Protein AF-A0A1E3NJ43-F1 (afdb_monomer)

Sequence (249 aa):
MMHATLTLDRLVLWCWVLLQASCTAAAAVFELDLDISIADKSNKNHNHYKDLMHDPSRTYVTVYAVEPAAGSAAAGPADATLAYLSTVHADDEGVFHLSLPQGAGDRPADVFQLNFQSLDVFFAVSSQFRVHVAQSAATVQQHLPGLHPSLQSSLPSVLVDDATHAAVLDGALFRISLNHYLQQDAAGLAATVVRSIPFMSTILASRWMTIAFVSVIIVALLPAVLTRLDPDFADRLVEAQQEANQAQH

Solvent-accessible surface area (backbone atoms only — not comparable to full-atom values): 14251 Å² total; per-residue (Å²): 141,85,82,84,80,79,52,68,68,58,55,52,50,51,50,50,51,51,50,48,51,55,60,68,61,53,62,71,68,43,69,45,66,38,38,39,35,60,32,45,85,89,45,94,54,62,51,58,59,43,64,61,49,70,52,30,88,50,29,34,35,41,36,23,42,53,39,64,38,90,93,38,100,75,58,59,82,87,59,49,45,76,44,84,74,51,76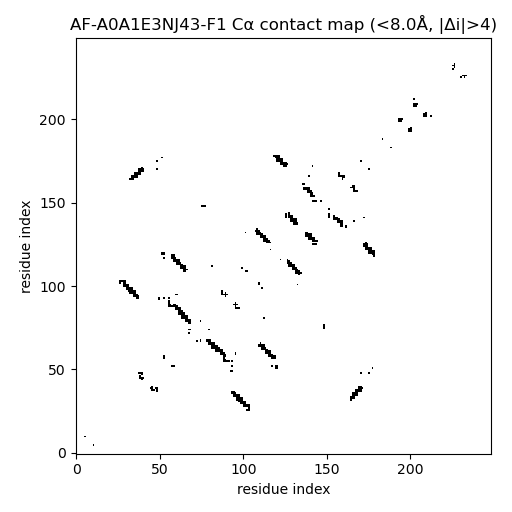,37,47,33,40,100,85,45,38,32,74,41,80,43,81,38,78,68,70,95,69,86,47,60,35,32,38,40,38,56,46,44,76,50,39,41,56,73,71,35,43,34,32,32,37,42,38,44,104,86,49,42,33,44,27,51,38,61,89,91,57,56,68,86,55,47,78,73,41,66,67,42,69,38,38,84,89,74,34,34,34,78,43,51,40,76,63,23,48,71,40,75,50,67,90,72,73,59,54,74,67,53,49,50,53,49,56,45,55,70,36,80,74,45,49,62,34,72,72,34,76,68,45,39,52,52,52,53,50,50,51,51,61,67,44,44,62,67,51,43,42,71,77,35,71,64,50,60,60,53,52,52,50,52,50,50,52,57,58,58,73,74,110

pLDDT: mean 70.63, std 15.27, range [36.38, 93.44]

Structure (mmCIF, N/CA/C/O backbone):
data_AF-A0A1E3NJ43-F1
#
_entry.id   AF-A0A1E3NJ43-F1
#
loop_
_atom_site.group_PDB
_atom_site.id
_atom_site.type_symbol
_atom_site.label_atom_id
_atom_site.label_alt_id
_atom_site.label_comp_id
_atom_site.label_asym_id
_atom_site.label_entity_id
_atom_site.label_seq_id
_atom_site.pdbx_PDB_ins_code
_atom_site.Cartn_x
_atom_site.Cartn_y
_atom_site.Cartn_z
_atom_site.occupancy
_atom_site.B_iso_or_equiv
_atom_site.auth_seq_id
_atom_site.auth_comp_id
_atom_site.auth_asym_id
_atom_site.auth_atom_id
_atom_site.pdbx_PDB_model_num
ATOM 1 N N . MET A 1 1 ? 18.770 0.514 -73.403 1.00 39.16 1 MET A N 1
ATOM 2 C CA . MET A 1 1 ? 18.921 1.644 -72.462 1.00 39.16 1 MET A CA 1
ATOM 3 C C . MET A 1 1 ? 17.527 2.098 -72.049 1.00 39.16 1 MET A C 1
ATOM 5 O O . MET A 1 1 ? 16.891 2.821 -72.797 1.00 39.16 1 MET A O 1
ATOM 9 N N . MET A 1 2 ? 17.005 1.589 -70.931 1.00 36.38 2 MET A N 1
ATOM 10 C CA . MET A 1 2 ? 15.721 2.021 -70.365 1.00 36.38 2 MET A CA 1
ATOM 11 C C . MET A 1 2 ? 16.024 2.940 -69.183 1.00 36.38 2 MET A C 1
ATOM 13 O O . MET A 1 2 ? 16.566 2.490 -68.176 1.00 36.38 2 MET A O 1
ATOM 17 N N . HIS A 1 3 ? 15.739 4.233 -69.333 1.00 44.41 3 HIS A N 1
ATOM 18 C CA . HIS A 1 3 ? 15.842 5.201 -68.247 1.00 44.41 3 HIS A CA 1
ATOM 19 C C . HIS A 1 3 ? 14.597 5.117 -67.367 1.00 44.41 3 HIS A C 1
ATOM 21 O O . HIS A 1 3 ? 13.481 5.361 -67.818 1.00 44.41 3 HIS A O 1
ATOM 27 N N . ALA A 1 4 ? 14.809 4.766 -66.101 1.00 48.53 4 ALA A N 1
ATOM 28 C CA . ALA A 1 4 ? 13.802 4.837 -65.059 1.00 48.53 4 ALA A CA 1
ATOM 29 C C . ALA A 1 4 ? 13.598 6.306 -64.656 1.00 48.53 4 ALA A C 1
ATOM 31 O O . ALA A 1 4 ? 14.365 6.864 -63.876 1.00 48.53 4 ALA A O 1
ATOM 32 N N . THR A 1 5 ? 12.562 6.943 -65.194 1.00 52.50 5 THR A N 1
ATOM 33 C CA . THR A 1 5 ? 12.045 8.218 -64.686 1.00 52.50 5 THR A CA 1
ATOM 34 C C . THR A 1 5 ? 11.236 7.948 -63.420 1.00 52.50 5 THR A C 1
ATOM 36 O O . THR A 1 5 ? 10.026 7.724 -63.468 1.00 52.50 5 THR A O 1
ATOM 39 N N . LEU A 1 6 ? 11.921 7.917 -62.276 1.00 50.72 6 LEU A N 1
ATOM 40 C CA . LEU A 1 6 ? 11.291 8.002 -60.960 1.00 50.72 6 LEU A CA 1
ATOM 41 C C . LEU A 1 6 ? 10.742 9.424 -60.804 1.00 50.72 6 LEU A C 1
ATOM 43 O O . LEU A 1 6 ? 11.492 10.380 -60.627 1.00 50.72 6 LEU A O 1
ATOM 47 N N . THR A 1 7 ? 9.429 9.571 -60.962 1.00 63.34 7 THR A N 1
ATOM 48 C CA . THR A 1 7 ? 8.739 10.853 -60.823 1.00 63.34 7 THR A CA 1
ATOM 49 C C . THR A 1 7 ? 8.759 11.297 -59.362 1.00 63.34 7 THR A C 1
ATOM 51 O O . THR A 1 7 ? 8.565 10.487 -58.454 1.00 63.34 7 THR A O 1
ATOM 54 N N . LEU A 1 8 ? 8.996 12.592 -59.141 1.00 61.22 8 LEU A N 1
ATOM 55 C CA . LEU A 1 8 ? 9.094 13.224 -57.821 1.00 61.22 8 LEU A CA 1
ATOM 56 C C . LEU A 1 8 ? 7.902 12.864 -56.907 1.00 61.22 8 LEU A C 1
ATOM 58 O O . LEU A 1 8 ? 8.087 12.631 -55.716 1.00 61.22 8 LEU A O 1
ATOM 62 N N . ASP A 1 9 ? 6.710 12.698 -57.489 1.00 61.12 9 ASP A N 1
ATOM 63 C CA . ASP A 1 9 ? 5.486 12.278 -56.792 1.00 61.12 9 ASP A CA 1
ATOM 64 C C . ASP A 1 9 ? 5.606 10.922 -56.095 1.00 61.12 9 ASP A C 1
ATOM 66 O O . ASP A 1 9 ? 5.092 10.742 -54.993 1.00 61.12 9 ASP A O 1
ATOM 70 N N . ARG A 1 10 ? 6.317 9.955 -56.692 1.00 61.25 10 ARG A N 1
ATOM 71 C CA . ARG A 1 10 ? 6.540 8.660 -56.039 1.00 61.25 10 ARG A CA 1
ATOM 72 C C . ARG A 1 10 ? 7.469 8.809 -54.844 1.00 61.25 10 ARG A C 1
ATOM 74 O O . ARG A 1 10 ? 7.249 8.156 -53.836 1.00 61.25 10 ARG A O 1
ATOM 81 N N . LEU A 1 11 ? 8.462 9.685 -54.918 1.00 65.25 11 LEU A N 1
ATOM 82 C CA . LEU A 1 11 ? 9.405 9.895 -53.821 1.00 65.25 11 LEU A CA 1
ATOM 83 C C . LEU A 1 11 ? 8.723 10.576 -52.623 1.00 65.25 11 LEU A C 1
ATOM 85 O O . LEU A 1 11 ? 8.933 10.165 -51.487 1.00 65.25 11 LEU A O 1
ATOM 89 N N . VAL A 1 12 ? 7.818 11.526 -52.882 1.00 70.06 12 VAL A N 1
ATOM 90 C CA . VAL A 1 12 ? 6.980 12.158 -51.848 1.00 70.06 12 VAL A CA 1
ATOM 91 C C . VAL A 1 12 ? 6.006 11.155 -51.230 1.00 70.06 12 VAL A C 1
ATOM 93 O O . VAL A 1 12 ? 5.871 11.121 -50.010 1.00 70.06 12 VAL A O 1
ATOM 96 N N . LEU A 1 13 ? 5.380 10.292 -52.037 1.00 69.50 13 LEU A N 1
ATOM 97 C CA . LEU A 1 13 ? 4.478 9.255 -51.529 1.00 69.50 13 LEU A CA 1
ATOM 98 C C . LEU A 1 13 ? 5.223 8.234 -50.656 1.00 69.50 13 LEU A C 1
ATOM 100 O O . LEU A 1 13 ? 4.732 7.854 -49.600 1.00 69.50 13 LEU A O 1
ATOM 104 N N . TRP A 1 14 ? 6.428 7.825 -51.061 1.00 69.94 14 TRP A N 1
ATOM 105 C CA . TRP A 1 14 ? 7.272 6.929 -50.268 1.00 69.94 14 TRP A CA 1
ATOM 106 C C . TRP A 1 14 ? 7.771 7.595 -48.984 1.00 69.94 14 TRP A C 1
ATOM 108 O O . TRP A 1 14 ? 7.755 6.953 -47.940 1.00 69.94 14 TRP A O 1
ATOM 118 N N . CYS A 1 15 ? 8.138 8.880 -49.019 1.00 61.75 15 CYS A N 1
ATOM 119 C CA . CYS A 1 15 ? 8.454 9.639 -47.809 1.00 61.75 15 CYS A CA 1
ATOM 120 C C . CYS A 1 15 ? 7.244 9.770 -46.882 1.00 61.75 15 CYS A C 1
ATOM 122 O O . CYS A 1 15 ? 7.410 9.610 -45.682 1.00 61.75 15 CYS A O 1
ATOM 124 N N . TRP A 1 16 ? 6.037 10.000 -47.405 1.00 64.31 16 TRP A N 1
ATOM 125 C CA . TRP A 1 16 ? 4.818 10.068 -46.596 1.00 64.31 16 TRP A CA 1
ATOM 126 C C . TRP A 1 16 ? 4.478 8.713 -45.977 1.00 64.31 16 TRP A C 1
ATOM 128 O O . TRP A 1 16 ? 4.163 8.650 -44.795 1.00 64.31 16 TRP A O 1
ATOM 138 N N . VAL A 1 17 ? 4.580 7.621 -46.739 1.00 63.59 17 VAL A N 1
ATOM 139 C CA . VAL A 1 17 ? 4.342 6.261 -46.231 1.00 63.59 17 VAL A CA 1
ATOM 140 C C . VAL A 1 17 ? 5.401 5.869 -45.205 1.00 63.59 17 VAL A C 1
ATOM 142 O O . VAL A 1 17 ? 5.052 5.278 -44.193 1.00 63.59 17 VAL A O 1
ATOM 145 N N . LEU A 1 18 ? 6.669 6.241 -45.401 1.00 57.53 18 LEU A N 1
ATOM 146 C CA . LEU A 1 18 ? 7.725 6.033 -44.406 1.00 57.53 18 LEU A CA 1
ATOM 147 C C . LEU A 1 18 ? 7.526 6.906 -43.163 1.00 57.53 18 LEU A C 1
ATOM 149 O O . LEU A 1 18 ? 7.802 6.430 -42.069 1.00 57.53 18 LEU A O 1
ATOM 153 N N . LEU A 1 19 ? 7.016 8.134 -43.311 1.00 56.44 19 LEU A N 1
ATOM 154 C CA . LEU A 1 19 ? 6.684 9.033 -42.202 1.00 56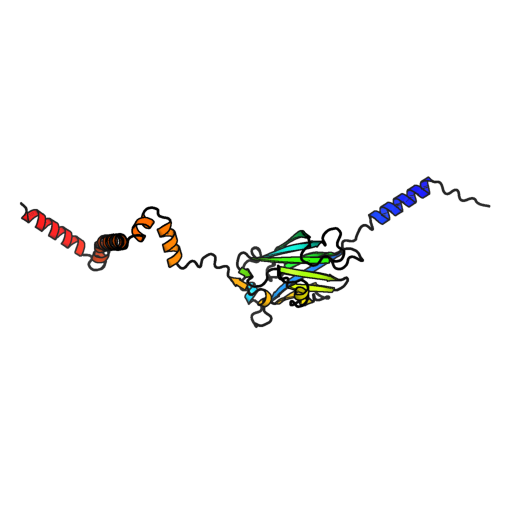.44 19 LEU A CA 1
ATOM 155 C C . LEU A 1 19 ? 5.445 8.552 -41.432 1.00 56.44 19 LEU A C 1
ATOM 157 O O . LEU A 1 19 ? 5.406 8.631 -40.212 1.00 56.44 19 LEU A O 1
ATOM 161 N N . GLN A 1 20 ? 4.438 8.011 -42.123 1.00 52.25 20 GLN A N 1
ATOM 162 C CA . GLN A 1 20 ? 3.291 7.367 -41.486 1.00 52.25 20 GLN A CA 1
ATOM 163 C C . GLN A 1 20 ? 3.691 6.052 -40.827 1.00 52.25 20 GLN A C 1
ATOM 165 O O . GLN A 1 20 ? 3.270 5.822 -39.705 1.00 52.25 20 GLN A O 1
ATOM 170 N N . ALA A 1 21 ? 4.538 5.238 -41.462 1.00 47.25 21 ALA A N 1
ATOM 171 C CA . ALA A 1 21 ? 5.046 3.998 -40.886 1.00 47.25 21 ALA A CA 1
ATOM 172 C C . ALA A 1 21 ? 5.923 4.259 -39.652 1.00 47.25 21 ALA A C 1
ATOM 174 O O . ALA A 1 21 ? 5.820 3.516 -38.680 1.00 47.25 21 ALA A O 1
ATOM 175 N N . SER A 1 22 ? 6.727 5.329 -39.643 1.00 46.34 22 SER A N 1
ATOM 176 C CA . SER A 1 22 ? 7.492 5.746 -38.464 1.00 46.34 22 SER A CA 1
ATOM 177 C C . SER A 1 22 ? 6.625 6.425 -37.397 1.00 46.34 22 SER A C 1
ATOM 179 O O . SER A 1 22 ? 6.907 6.260 -36.214 1.00 46.34 22 SER A O 1
ATOM 181 N N . CYS A 1 23 ? 5.525 7.090 -37.774 1.00 39.84 23 CYS A N 1
ATOM 182 C CA . CYS A 1 23 ? 4.514 7.584 -36.831 1.00 39.84 23 CYS A CA 1
ATOM 183 C C . CYS A 1 23 ? 3.582 6.490 -36.282 1.00 39.84 23 CYS A C 1
ATOM 185 O O . CYS A 1 23 ? 3.056 6.668 -35.194 1.00 39.84 23 CYS A O 1
ATOM 187 N N . THR A 1 24 ? 3.369 5.363 -36.969 1.00 41.59 24 THR A N 1
ATOM 188 C CA . THR A 1 24 ? 2.652 4.191 -36.418 1.00 41.59 24 THR A CA 1
ATOM 189 C C . THR A 1 24 ? 3.578 3.200 -35.722 1.00 41.59 24 THR A C 1
ATOM 191 O O . THR A 1 24 ? 3.111 2.379 -34.946 1.00 41.59 24 THR A O 1
ATOM 194 N N . ALA A 1 25 ? 4.890 3.306 -35.943 1.00 38.19 25 ALA A N 1
ATOM 195 C CA . ALA A 1 25 ? 5.909 2.770 -35.044 1.00 38.19 25 ALA A CA 1
ATOM 196 C C . ALA A 1 25 ? 6.151 3.699 -33.835 1.00 38.19 25 ALA A C 1
ATOM 198 O O . ALA A 1 25 ? 7.129 3.524 -33.106 1.00 38.19 25 ALA A O 1
ATOM 199 N N . ALA A 1 26 ? 5.277 4.693 -33.615 1.00 42.47 26 ALA A N 1
ATOM 200 C CA . ALA A 1 26 ? 5.178 5.384 -32.342 1.00 42.47 26 ALA A CA 1
ATOM 201 C C . ALA A 1 26 ? 4.812 4.354 -31.276 1.00 42.47 26 ALA A C 1
ATOM 203 O O . ALA A 1 26 ? 3.681 3.884 -31.230 1.00 42.47 26 ALA A O 1
ATOM 204 N N . ALA A 1 27 ? 5.828 4.004 -30.488 1.00 43.69 27 ALA A N 1
ATOM 205 C CA . ALA A 1 27 ? 5.765 3.387 -29.176 1.00 43.69 27 ALA A CA 1
ATOM 206 C C . ALA A 1 27 ? 4.582 2.428 -29.002 1.00 43.69 27 ALA A C 1
ATOM 208 O O . ALA A 1 27 ? 3.507 2.827 -28.560 1.00 43.69 27 ALA A O 1
ATOM 209 N N . ALA A 1 28 ? 4.813 1.139 -29.262 1.00 43.59 28 ALA A N 1
ATOM 210 C CA . ALA A 1 28 ? 4.113 0.141 -28.469 1.00 43.59 28 ALA A CA 1
ATOM 211 C C . ALA A 1 28 ? 4.427 0.483 -27.004 1.00 43.59 28 ALA A C 1
ATOM 213 O O . ALA A 1 28 ? 5.544 0.264 -26.540 1.00 43.59 28 ALA A O 1
ATOM 214 N N . VAL A 1 29 ? 3.496 1.165 -26.337 1.00 53.97 29 VAL A N 1
ATOM 215 C CA . VAL A 1 29 ? 3.529 1.345 -24.892 1.00 53.97 29 VAL A CA 1
ATOM 216 C C . VAL A 1 29 ? 3.278 -0.054 -24.369 1.00 53.97 29 VAL A C 1
ATOM 218 O O . VAL A 1 29 ? 2.177 -0.583 -24.501 1.00 53.97 29 VAL A O 1
ATOM 221 N N . PHE A 1 30 ? 4.346 -0.707 -23.934 1.00 65.00 30 PHE A N 1
ATOM 222 C CA . PHE A 1 30 ? 4.228 -1.999 -23.289 1.00 65.00 30 PHE A CA 1
ATOM 223 C C . PHE A 1 30 ? 3.654 -1.715 -21.907 1.00 65.00 30 PHE A C 1
ATOM 225 O O . PHE A 1 30 ? 4.181 -0.872 -21.197 1.00 65.00 30 PHE A O 1
ATOM 232 N N . GLU A 1 31 ? 2.542 -2.332 -21.537 1.00 73.12 31 GLU A N 1
ATOM 233 C CA . GLU A 1 31 ? 2.021 -2.230 -20.174 1.00 73.12 31 GLU A CA 1
ATOM 234 C C . GLU A 1 31 ? 2.502 -3.448 -19.387 1.00 73.12 31 GLU A C 1
ATOM 236 O O . GLU A 1 31 ? 2.469 -4.576 -19.879 1.00 73.12 31 GLU A O 1
ATOM 241 N N . LEU A 1 32 ? 3.015 -3.201 -18.184 1.00 79.44 32 LEU A N 1
ATOM 242 C CA . LEU A 1 32 ? 3.299 -4.229 -17.196 1.00 79.44 32 LEU A CA 1
ATOM 243 C C . LEU A 1 32 ? 2.097 -4.338 -16.274 1.00 79.44 32 LEU A C 1
ATOM 245 O O . LEU A 1 32 ? 1.877 -3.440 -15.460 1.00 79.44 32 LEU A O 1
ATOM 249 N N . ASP A 1 33 ? 1.378 -5.445 -16.370 1.00 84.19 33 ASP A N 1
ATOM 250 C CA . ASP A 1 33 ? 0.404 -5.822 -15.355 1.00 84.19 33 ASP A CA 1
ATOM 251 C C . ASP A 1 33 ? 1.154 -6.449 -14.175 1.00 84.19 33 ASP A C 1
ATOM 253 O O . ASP A 1 33 ? 1.925 -7.391 -14.347 1.00 84.19 33 ASP A O 1
ATOM 257 N N . LEU A 1 34 ? 0.991 -5.867 -12.990 1.00 84.88 34 LEU A N 1
ATOM 258 C CA . LEU A 1 34 ? 1.657 -6.252 -11.753 1.00 84.88 34 LEU A CA 1
ATOM 259 C C . LEU A 1 34 ? 0.612 -6.461 -10.660 1.00 84.88 34 LEU A C 1
ATOM 261 O O . LEU A 1 34 ? -0.057 -5.514 -10.242 1.00 84.88 34 LEU A O 1
ATOM 265 N N . ASP A 1 35 ? 0.560 -7.678 -10.133 1.00 87.56 35 ASP A N 1
ATOM 266 C CA . ASP A 1 35 ? -0.307 -8.032 -9.016 1.00 87.56 35 ASP A CA 1
ATOM 267 C C . ASP A 1 35 ? 0.464 -7.918 -7.703 1.00 87.56 35 ASP A C 1
ATOM 269 O O . ASP A 1 35 ? 1.490 -8.571 -7.502 1.00 87.56 35 ASP A O 1
ATOM 273 N N . ILE A 1 36 ? -0.019 -7.094 -6.775 1.00 84.94 36 ILE A N 1
ATOM 274 C CA . ILE A 1 36 ? 0.607 -6.944 -5.457 1.00 84.94 36 ILE A CA 1
ATOM 275 C C . ILE A 1 36 ? -0.328 -7.449 -4.374 1.00 84.94 36 ILE A C 1
ATOM 277 O O . ILE A 1 36 ? -1.456 -6.985 -4.265 1.00 84.94 36 ILE A O 1
ATOM 281 N N . SER A 1 37 ? 0.166 -8.331 -3.510 1.00 85.38 37 SER A N 1
ATOM 282 C CA . SER A 1 37 ? -0.546 -8.761 -2.307 1.00 85.38 37 SER A CA 1
ATOM 283 C C . SER A 1 37 ? 0.288 -8.521 -1.051 1.00 85.38 37 SER A C 1
ATOM 285 O O . SER A 1 37 ? 1.523 -8.516 -1.081 1.00 85.38 37 SER A O 1
ATOM 287 N N . ILE A 1 38 ? -0.394 -8.289 0.071 1.00 82.38 38 ILE A N 1
ATOM 288 C CA . ILE A 1 38 ? 0.230 -8.123 1.388 1.00 82.38 38 ILE A CA 1
ATOM 289 C C . ILE A 1 38 ? -0.056 -9.381 2.202 1.00 82.38 38 ILE A C 1
ATOM 291 O O . ILE A 1 38 ? -1.209 -9.671 2.513 1.00 82.38 38 ILE A O 1
ATOM 295 N N . ALA A 1 39 ? 0.991 -10.108 2.586 1.00 79.25 39 ALA A N 1
ATOM 296 C CA . ALA A 1 39 ? 0.863 -11.338 3.361 1.00 79.25 39 ALA A CA 1
ATOM 297 C C . ALA A 1 39 ? 1.768 -11.325 4.593 1.00 79.25 39 ALA A C 1
ATOM 299 O O . ALA A 1 39 ? 2.864 -10.764 4.581 1.00 79.25 39 ALA A O 1
ATOM 300 N N . ASP A 1 40 ? 1.330 -11.987 5.664 1.00 75.12 40 ASP A N 1
ATOM 301 C CA . ASP A 1 40 ? 2.200 -12.271 6.803 1.00 75.12 40 ASP A CA 1
ATOM 302 C C . ASP A 1 40 ? 3.061 -13.494 6.481 1.00 75.12 40 ASP A C 1
ATOM 304 O O . ASP A 1 40 ? 2.563 -14.619 6.426 1.00 75.12 40 ASP A O 1
ATOM 308 N N . LYS A 1 41 ? 4.364 -13.292 6.260 1.00 67.00 41 LYS A N 1
ATOM 309 C CA . LYS A 1 41 ? 5.290 -14.416 6.043 1.00 67.00 41 LYS A CA 1
ATOM 310 C C . LYS A 1 41 ? 5.641 -15.142 7.346 1.00 67.00 41 LYS A C 1
ATOM 312 O O . LYS A 1 41 ? 6.131 -16.269 7.299 1.00 67.00 41 LYS A O 1
ATOM 317 N N . SER A 1 42 ? 5.404 -14.516 8.502 1.00 59.91 42 SER A N 1
ATOM 318 C CA . SER A 1 42 ? 5.771 -15.036 9.825 1.00 59.91 42 SER A CA 1
ATOM 319 C C . SER A 1 42 ? 4.648 -15.823 10.506 1.00 59.91 42 SER A C 1
ATOM 321 O O . SER A 1 42 ? 4.915 -16.687 11.345 1.00 59.91 42 SER A O 1
ATOM 323 N N . ASN A 1 43 ? 3.395 -15.557 10.136 1.00 52.25 43 ASN A N 1
ATOM 324 C CA . ASN A 1 43 ? 2.220 -16.083 10.814 1.00 52.25 43 ASN A CA 1
ATOM 325 C C . ASN A 1 43 ? 1.430 -17.036 9.907 1.00 52.25 43 ASN A C 1
ATOM 327 O O . ASN A 1 43 ? 1.178 -16.756 8.741 1.00 52.25 43 ASN A O 1
ATOM 331 N N . LYS A 1 44 ? 0.982 -18.171 10.457 1.00 53.09 44 LYS A N 1
ATOM 332 C CA . LYS A 1 44 ? 0.185 -19.172 9.716 1.00 53.09 44 LYS A CA 1
ATOM 333 C C . LYS A 1 44 ? -1.211 -18.666 9.323 1.00 53.09 44 LYS A C 1
ATOM 335 O O . LYS A 1 44 ? -1.904 -19.341 8.569 1.00 53.09 44 LYS A O 1
ATOM 340 N N . ASN A 1 45 ? -1.619 -17.499 9.820 1.00 50.94 45 ASN A N 1
ATOM 341 C CA . ASN A 1 45 ? -2.833 -16.812 9.399 1.00 50.94 45 ASN A CA 1
ATOM 342 C C . ASN A 1 45 ? -2.528 -15.887 8.218 1.00 50.94 45 ASN A C 1
ATOM 344 O O . ASN A 1 45 ? -2.360 -14.681 8.384 1.00 50.94 45 ASN A O 1
ATOM 348 N N . HIS A 1 46 ? -2.527 -16.469 7.018 1.00 54.47 46 HIS A N 1
ATOM 349 C CA . HIS A 1 46 ? -2.413 -15.748 5.745 1.00 54.47 46 HIS A CA 1
ATOM 350 C C . HIS A 1 46 ? -3.462 -14.624 5.600 1.00 54.47 46 HIS A C 1
ATOM 352 O O . HIS A 1 46 ? -3.249 -13.661 4.874 1.00 54.47 46 HIS A O 1
ATOM 358 N N . ASN A 1 47 ? -4.559 -14.706 6.361 1.00 64.19 47 ASN A N 1
ATOM 359 C CA . ASN A 1 47 ? -5.684 -13.779 6.293 1.00 64.19 47 ASN A CA 1
ATOM 360 C C . ASN A 1 47 ? -5.614 -12.610 7.284 1.00 64.19 47 ASN A C 1
ATOM 362 O O . ASN A 1 47 ? -6.484 -11.754 7.234 1.00 64.19 47 ASN A O 1
ATOM 366 N N . HIS A 1 48 ? -4.613 -12.517 8.170 1.00 71.31 48 HIS A N 1
ATOM 367 C CA . HIS A 1 48 ? -4.639 -11.495 9.230 1.00 71.31 48 HIS A CA 1
ATOM 368 C C . HIS A 1 48 ? -4.739 -10.059 8.686 1.00 71.31 48 HIS A C 1
ATOM 370 O O . HIS A 1 48 ? -5.520 -9.254 9.188 1.00 71.31 48 HIS A O 1
ATOM 376 N N . TYR A 1 49 ? -3.982 -9.744 7.634 1.00 71.31 49 TYR A N 1
ATOM 377 C CA . TYR A 1 49 ? -4.009 -8.419 7.014 1.00 71.31 49 TYR A CA 1
ATOM 378 C C . TYR A 1 49 ? -5.256 -8.190 6.161 1.00 71.31 49 TYR A C 1
ATOM 380 O O . TYR A 1 49 ? -5.783 -7.081 6.154 1.00 71.31 49 TYR A O 1
ATOM 388 N N . LYS A 1 50 ? -5.770 -9.245 5.523 1.00 73.56 50 LYS A N 1
ATOM 389 C CA . LYS A 1 50 ? -7.061 -9.219 4.832 1.00 73.56 50 LYS A CA 1
ATOM 390 C C . LYS A 1 50 ? -8.204 -8.906 5.803 1.00 73.56 50 LYS A C 1
ATOM 392 O O . LYS A 1 50 ? -9.035 -8.056 5.517 1.00 73.56 50 LYS A O 1
ATOM 397 N N . ASP A 1 51 ? -8.196 -9.522 6.982 1.00 74.25 51 ASP A N 1
ATOM 398 C CA . ASP A 1 51 ? -9.202 -9.292 8.021 1.00 74.25 51 ASP A CA 1
ATOM 399 C C . ASP A 1 51 ? -9.123 -7.866 8.593 1.00 74.25 51 ASP A C 1
ATOM 401 O O . ASP A 1 51 ? -10.144 -7.274 8.936 1.00 74.25 51 ASP A O 1
ATOM 405 N N . LEU A 1 52 ? -7.916 -7.294 8.684 1.00 73.62 52 LEU A N 1
ATOM 406 C CA . LEU A 1 52 ? -7.709 -5.904 9.106 1.00 73.62 52 LEU A CA 1
ATOM 407 C C . LEU A 1 52 ? -8.169 -4.892 8.046 1.00 73.62 52 LEU A C 1
ATOM 409 O O . LEU A 1 52 ? -8.669 -3.825 8.396 1.00 73.62 52 LEU A O 1
ATOM 413 N N . MET A 1 53 ? -8.017 -5.227 6.766 1.00 74.81 53 MET A N 1
ATOM 414 C CA . MET A 1 53 ? -8.447 -4.428 5.614 1.00 74.81 53 MET A CA 1
ATOM 415 C C . MET A 1 53 ? -9.795 -4.937 5.086 1.00 74.81 53 MET A C 1
ATOM 417 O O . MET A 1 53 ? -9.957 -5.174 3.894 1.00 74.81 53 MET A O 1
ATOM 421 N N . HIS A 1 54 ? -10.751 -5.128 6.003 1.00 71.25 54 HIS A N 1
ATOM 422 C CA . HIS A 1 54 ? -12.021 -5.824 5.767 1.00 71.25 54 HIS A CA 1
ATOM 423 C C . HIS A 1 54 ? -12.837 -5.289 4.580 1.00 71.25 54 HIS A C 1
ATOM 425 O O . HIS A 1 54 ? -13.579 -6.048 3.961 1.00 71.25 54 HIS A O 1
ATOM 431 N N . ASP A 1 55 ? -12.711 -3.995 4.273 1.00 78.44 55 ASP A N 1
ATOM 432 C CA . ASP A 1 55 ? -13.351 -3.372 3.120 1.00 78.44 55 ASP A CA 1
ATOM 433 C C . ASP A 1 55 ? -12.305 -3.050 2.030 1.00 78.44 55 ASP A C 1
ATOM 435 O O . ASP A 1 55 ? -11.515 -2.105 2.191 1.00 78.44 55 ASP A O 1
ATOM 439 N N . PRO A 1 56 ? -12.301 -3.793 0.907 1.00 74.44 56 PRO A N 1
ATOM 440 C CA . PRO A 1 56 ? -1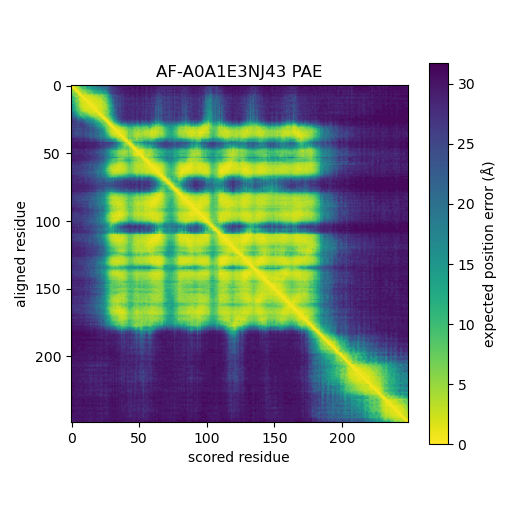1.332 -3.599 -0.171 1.00 74.44 56 PRO A CA 1
ATOM 441 C C . PRO A 1 56 ? -11.470 -2.227 -0.847 1.00 74.44 56 PRO A C 1
ATOM 443 O O . PRO A 1 56 ? -10.491 -1.680 -1.353 1.00 74.44 56 PRO A O 1
ATOM 446 N N . SER A 1 57 ? -12.645 -1.589 -0.770 1.00 80.44 57 SER A N 1
ATOM 447 C CA . SER A 1 57 ? -12.857 -0.248 -1.324 1.00 80.44 57 SER A CA 1
ATOM 448 C C . SER A 1 57 ? -12.176 0.854 -0.501 1.00 80.44 57 SER A C 1
ATOM 450 O O . SER A 1 57 ? -11.908 1.944 -1.012 1.00 80.44 57 SER A O 1
ATOM 452 N N . ARG A 1 58 ? -11.850 0.584 0.769 1.00 83.50 58 ARG A N 1
ATOM 453 C CA . ARG A 1 58 ? -11.296 1.569 1.715 1.00 83.50 58 ARG A CA 1
ATOM 454 C C . ARG A 1 58 ? -9.780 1.512 1.831 1.00 83.50 58 ARG A C 1
ATOM 456 O O . ARG A 1 58 ? -9.197 2.368 2.503 1.00 83.50 58 ARG A O 1
ATOM 463 N N . THR A 1 59 ? -9.155 0.555 1.151 1.00 87.62 59 THR A N 1
ATOM 464 C CA . THR A 1 59 ? -7.705 0.443 1.014 1.00 87.62 59 THR A CA 1
ATOM 465 C C . THR A 1 59 ? -7.326 0.562 -0.455 1.00 87.62 59 THR A C 1
ATOM 467 O O . THR A 1 59 ? -7.865 -0.136 -1.308 1.00 87.62 59 THR A O 1
ATOM 470 N N . TYR A 1 60 ? -6.402 1.464 -0.759 1.00 90.81 60 TYR A N 1
ATOM 471 C CA . TYR A 1 60 ? -5.999 1.756 -2.126 1.00 90.81 60 TYR A CA 1
ATOM 472 C C . TYR A 1 60 ? -4.515 2.086 -2.217 1.00 90.81 60 TYR A C 1
ATOM 474 O O . TYR A 1 60 ? -3.874 2.510 -1.254 1.00 90.81 60 TYR A O 1
ATOM 482 N N . VAL A 1 61 ? -3.977 1.908 -3.414 1.00 92.56 61 VAL A N 1
ATOM 483 C CA . VAL A 1 61 ? -2.621 2.280 -3.788 1.00 92.56 61 VAL A CA 1
ATOM 484 C C . VAL A 1 61 ? -2.699 3.415 -4.784 1.00 92.56 61 VAL A C 1
ATOM 486 O O . VAL A 1 61 ? -3.367 3.316 -5.811 1.00 92.56 61 VAL A O 1
ATOM 489 N N . THR A 1 62 ? -1.997 4.500 -4.490 1.00 93.44 62 THR A N 1
ATOM 490 C CA . THR A 1 62 ? -1.763 5.574 -5.454 1.00 93.44 62 THR A CA 1
ATOM 491 C C . THR A 1 62 ? -0.441 5.323 -6.168 1.00 93.44 62 THR A C 1
ATOM 493 O O . THR A 1 62 ? 0.582 5.105 -5.513 1.00 93.44 62 THR A O 1
ATOM 496 N N . VAL A 1 63 ? -0.457 5.363 -7.498 1.00 91.25 63 VAL A N 1
ATOM 497 C CA . VAL A 1 63 ? 0.704 5.081 -8.347 1.00 91.25 63 VAL A CA 1
ATOM 498 C C . VAL A 1 63 ? 1.211 6.373 -8.973 1.00 91.25 63 VAL A C 1
ATOM 500 O O . VAL A 1 63 ? 0.448 7.132 -9.576 1.00 91.25 63 VAL A O 1
ATOM 503 N N . TYR A 1 64 ? 2.517 6.596 -8.866 1.00 88.44 64 TYR A N 1
ATOM 504 C CA . TYR A 1 64 ? 3.211 7.722 -9.478 1.00 88.44 64 TYR A CA 1
ATOM 505 C C . TYR A 1 64 ? 4.365 7.229 -10.351 1.00 88.44 64 TYR A C 1
ATOM 507 O O . TYR A 1 64 ? 5.121 6.357 -9.930 1.00 88.44 64 TYR A O 1
ATOM 515 N N . ALA A 1 65 ? 4.555 7.820 -11.528 1.00 86.50 65 ALA A N 1
ATOM 516 C CA . ALA A 1 65 ? 5.817 7.724 -12.251 1.00 86.50 65 ALA A CA 1
ATOM 517 C C . ALA A 1 65 ? 6.855 8.625 -11.573 1.00 86.50 65 ALA A C 1
ATOM 519 O O . ALA A 1 65 ? 6.561 9.769 -11.214 1.00 86.50 65 ALA A O 1
ATOM 520 N N . VAL A 1 66 ? 8.064 8.101 -11.382 1.00 83.19 66 VAL A N 1
ATOM 521 C CA . VAL A 1 66 ? 9.195 8.847 -10.830 1.00 83.19 66 VAL A CA 1
ATOM 522 C C . VAL A 1 66 ? 10.025 9.361 -11.998 1.00 83.19 66 VAL A C 1
ATOM 524 O O . VAL A 1 66 ? 10.795 8.620 -12.605 1.00 83.19 66 VAL A O 1
ATOM 527 N N . GLU A 1 67 ? 9.872 10.641 -12.314 1.00 76.75 67 GLU A N 1
ATOM 528 C CA . GLU A 1 67 ? 10.620 11.279 -13.390 1.00 76.75 67 GLU A CA 1
ATOM 529 C C . GLU A 1 67 ? 11.910 11.913 -12.844 1.00 76.75 67 GLU A C 1
ATOM 531 O O . GLU A 1 67 ? 11.883 12.589 -11.806 1.00 76.75 67 GLU A O 1
ATOM 536 N N . PRO A 1 68 ? 13.062 11.725 -13.514 1.00 65.31 68 PRO A N 1
ATOM 537 C CA . PRO A 1 68 ? 14.267 12.463 -13.168 1.00 65.31 68 PRO A CA 1
ATOM 538 C C . PRO A 1 68 ? 14.047 13.956 -13.441 1.00 65.31 68 PRO A C 1
ATOM 540 O O . PRO A 1 68 ? 13.524 14.327 -14.493 1.00 65.31 68 PRO A O 1
ATOM 543 N N . ALA A 1 69 ? 14.481 14.827 -12.523 1.00 61.88 69 ALA A N 1
ATOM 544 C CA . ALA A 1 69 ? 14.453 16.267 -12.766 1.00 61.88 69 ALA A CA 1
ATOM 545 C C . ALA A 1 69 ? 15.164 16.620 -14.082 1.00 61.88 69 ALA A C 1
ATOM 547 O O . ALA A 1 69 ? 16.257 16.123 -14.384 1.00 61.88 69 ALA A O 1
ATOM 548 N N . ALA A 1 70 ? 14.538 17.508 -14.858 1.00 53.66 70 ALA A N 1
ATOM 549 C CA . ALA A 1 70 ? 15.049 17.956 -16.146 1.00 53.66 70 ALA A CA 1
ATOM 550 C C . ALA A 1 70 ? 16.518 18.411 -16.038 1.00 53.66 70 ALA A C 1
ATOM 552 O O . ALA A 1 70 ? 16.849 19.310 -15.266 1.00 53.66 70 ALA A O 1
ATOM 553 N N . GLY A 1 71 ? 17.398 17.792 -16.833 1.00 51.97 71 GLY A N 1
ATOM 554 C CA . GLY A 1 71 ? 18.824 18.139 -16.910 1.00 51.97 71 GLY A CA 1
ATOM 555 C C . GLY A 1 71 ? 19.766 17.289 -16.053 1.00 51.97 71 GLY A C 1
ATOM 556 O O . GLY A 1 71 ? 20.969 17.543 -16.057 1.00 51.97 71 GLY A O 1
ATOM 557 N N . SER A 1 72 ? 19.264 16.266 -15.362 1.00 47.06 72 SER A N 1
ATOM 558 C CA . SER A 1 72 ? 20.075 15.412 -14.498 1.00 47.06 72 SER A CA 1
ATOM 559 C C . SER A 1 72 ? 19.964 13.940 -14.901 1.00 47.06 72 SER A C 1
ATOM 561 O O . SER A 1 72 ? 19.047 13.230 -14.503 1.00 47.06 72 SER A O 1
ATOM 563 N N . ALA A 1 73 ? 20.940 13.453 -15.674 1.00 45.97 73 ALA A N 1
ATOM 564 C CA . ALA A 1 73 ? 21.082 12.025 -15.991 1.00 45.97 73 ALA A CA 1
ATOM 565 C C . ALA A 1 73 ? 21.481 11.168 -14.765 1.00 45.97 73 ALA A C 1
ATOM 567 O O . ALA A 1 73 ? 21.629 9.955 -14.876 1.00 45.97 73 ALA A O 1
ATOM 568 N N . ALA A 1 74 ? 21.679 11.801 -13.604 1.00 46.16 74 ALA A N 1
ATOM 569 C CA . ALA A 1 74 ? 22.138 11.180 -12.366 1.00 46.16 74 ALA A CA 1
ATOM 570 C C . ALA A 1 74 ? 21.444 11.789 -11.133 1.00 46.16 74 ALA A C 1
ATOM 572 O O . ALA A 1 74 ? 22.075 11.974 -10.091 1.00 46.16 74 ALA A O 1
ATOM 573 N N . ALA A 1 75 ? 20.162 12.160 -11.247 1.00 38.88 75 ALA A N 1
ATOM 574 C CA . ALA A 1 75 ? 19.431 12.728 -10.120 1.00 38.88 75 ALA A CA 1
ATOM 575 C C . ALA A 1 75 ? 19.314 11.669 -9.024 1.00 38.88 75 ALA A C 1
ATOM 577 O O . ALA A 1 75 ? 18.676 10.631 -9.200 1.00 38.88 75 ALA A O 1
ATOM 578 N N . GLY A 1 76 ? 19.935 11.939 -7.876 1.00 45.88 76 GLY A N 1
ATOM 579 C CA . GLY A 1 76 ? 19.622 11.205 -6.663 1.00 45.88 76 GLY A CA 1
ATOM 580 C C . GLY A 1 76 ? 18.117 11.302 -6.362 1.00 45.88 76 GLY A C 1
ATOM 581 O O . GLY A 1 76 ? 17.458 12.257 -6.773 1.00 45.88 76 GLY A O 1
ATOM 582 N N . PRO A 1 77 ? 17.554 10.351 -5.601 1.00 51.94 77 PRO A N 1
ATOM 583 C CA . PRO A 1 77 ? 16.115 10.216 -5.366 1.00 51.94 77 PRO A CA 1
ATOM 584 C C . PRO A 1 77 ? 15.458 11.395 -4.622 1.00 51.94 77 PRO A C 1
ATOM 586 O O . PRO A 1 77 ? 14.255 11.333 -4.384 1.00 51.94 77 PRO A O 1
ATOM 589 N N . ALA A 1 78 ? 16.220 12.429 -4.250 1.00 52.84 78 ALA A N 1
ATOM 590 C CA . ALA A 1 78 ? 15.746 13.630 -3.568 1.00 52.84 78 ALA A CA 1
ATOM 591 C C . ALA A 1 78 ? 15.148 14.691 -4.515 1.00 52.84 78 ALA A C 1
ATOM 593 O O . ALA A 1 78 ? 14.296 15.451 -4.073 1.00 52.84 78 ALA A O 1
ATOM 594 N N . ASP A 1 79 ? 15.533 14.699 -5.798 1.00 55.28 79 ASP A N 1
ATOM 595 C CA . ASP A 1 79 ? 15.091 15.705 -6.783 1.00 55.28 79 ASP A CA 1
ATOM 596 C C . ASP A 1 79 ? 14.147 15.120 -7.850 1.00 55.28 79 ASP A C 1
ATOM 598 O O . ASP A 1 79 ? 14.002 15.671 -8.936 1.00 55.28 79 ASP A O 1
ATOM 602 N N . ALA A 1 80 ? 13.518 13.973 -7.587 1.00 67.62 80 ALA A N 1
ATOM 603 C CA . ALA A 1 80 ? 12.607 13.354 -8.547 1.00 67.62 80 ALA A CA 1
ATOM 604 C C . ALA A 1 80 ? 11.211 13.995 -8.502 1.00 67.62 80 ALA A C 1
ATOM 606 O O . ALA A 1 80 ? 10.649 14.211 -7.425 1.00 67.62 80 ALA A O 1
ATOM 607 N N . THR A 1 81 ? 10.630 14.261 -9.670 1.00 75.44 81 THR A N 1
ATOM 608 C CA . THR A 1 81 ? 9.241 14.715 -9.790 1.00 75.44 81 THR A CA 1
ATOM 609 C C . THR A 1 81 ? 8.309 13.514 -9.875 1.00 75.44 81 THR A C 1
ATOM 611 O O . THR A 1 81 ? 8.559 12.573 -10.624 1.00 75.44 81 THR A O 1
ATOM 614 N N . LEU A 1 82 ? 7.231 13.536 -9.091 1.00 81.75 82 LEU A N 1
ATOM 615 C CA . LEU A 1 82 ? 6.214 12.486 -9.098 1.00 81.75 82 LEU A CA 1
ATOM 616 C C . LEU A 1 82 ? 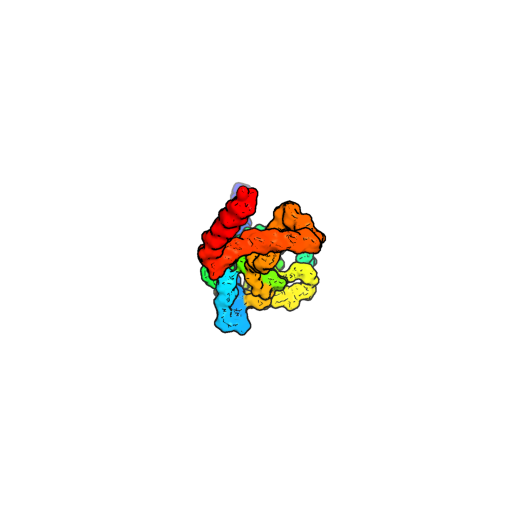5.067 12.891 -10.026 1.00 81.75 82 LEU A C 1
ATOM 618 O O . LEU A 1 82 ? 4.371 13.871 -9.754 1.00 81.75 82 LEU A O 1
ATOM 622 N N . ALA A 1 83 ? 4.849 12.124 -11.090 1.00 83.94 83 ALA A N 1
ATOM 623 C CA . ALA A 1 83 ? 3.702 12.282 -11.976 1.00 83.94 83 ALA A CA 1
ATOM 624 C C . ALA A 1 83 ? 2.623 11.260 -11.599 1.00 83.94 83 ALA A C 1
ATOM 626 O O . ALA A 1 83 ? 2.870 10.058 -11.613 1.00 83.94 83 ALA A O 1
ATOM 627 N N . TYR A 1 84 ? 1.433 11.728 -11.220 1.00 85.81 84 TYR A N 1
ATOM 628 C CA . TYR A 1 84 ? 0.312 10.845 -10.883 1.00 85.81 84 TYR A CA 1
ATOM 629 C C . TYR A 1 84 ? -0.113 10.018 -12.101 1.00 85.81 84 TYR A C 1
ATOM 631 O O . TYR A 1 84 ? -0.317 10.580 -13.176 1.00 85.81 84 TYR A O 1
ATOM 639 N N . LEU A 1 85 ? -0.283 8.708 -11.909 1.00 86.50 85 LEU A N 1
ATOM 640 C CA . LEU A 1 85 ? -0.775 7.796 -12.939 1.00 86.50 85 LEU A CA 1
ATOM 641 C C . LEU A 1 85 ? -2.192 7.320 -12.624 1.00 86.50 85 LEU A C 1
ATOM 643 O O . LEU A 1 85 ? -3.115 7.551 -13.402 1.00 86.50 85 LEU A O 1
ATOM 647 N N . SER A 1 86 ? -2.373 6.659 -11.481 1.00 88.81 86 SER A N 1
ATOM 648 C CA . SER A 1 86 ? -3.624 5.973 -11.166 1.00 88.81 86 SER A CA 1
ATOM 649 C C . SER A 1 86 ? -3.821 5.758 -9.667 1.00 88.81 86 SER A C 1
ATOM 651 O O . SER A 1 86 ? -2.911 5.929 -8.851 1.00 88.81 86 SER A O 1
ATOM 653 N N . THR A 1 87 ? -5.048 5.382 -9.313 1.00 93.25 87 THR A N 1
ATOM 654 C CA . THR A 1 87 ? -5.412 4.869 -7.993 1.00 93.25 87 THR A CA 1
ATOM 655 C C . THR A 1 87 ? -6.065 3.512 -8.186 1.00 93.25 87 THR A C 1
ATOM 657 O O . THR A 1 87 ? -6.981 3.387 -8.997 1.00 93.25 87 THR A O 1
ATOM 660 N N . VAL A 1 88 ? -5.584 2.510 -7.458 1.00 91.38 88 VAL A N 1
ATOM 661 C CA . VAL A 1 88 ? -6.038 1.122 -7.556 1.00 91.38 88 VAL A CA 1
ATOM 662 C C . VAL A 1 88 ? -6.527 0.667 -6.192 1.00 91.38 88 VAL A C 1
ATOM 664 O O . VAL A 1 88 ? -5.838 0.848 -5.191 1.00 91.38 88 VAL A O 1
ATOM 667 N N . HIS A 1 89 ? -7.720 0.088 -6.153 1.00 90.75 89 HIS A N 1
ATOM 668 C CA . HIS A 1 89 ? -8.286 -0.510 -4.947 1.00 90.75 89 HIS A CA 1
ATOM 669 C C . HIS A 1 89 ? -7.918 -1.989 -4.872 1.00 90.75 89 HIS A C 1
ATOM 671 O O . HIS A 1 89 ? -7.638 -2.607 -5.900 1.00 90.75 89 HIS A O 1
ATOM 677 N N . ALA A 1 90 ? -7.907 -2.535 -3.659 1.00 87.00 90 ALA A N 1
ATOM 678 C CA . ALA A 1 90 ? -7.776 -3.975 -3.495 1.00 87.00 90 ALA A CA 1
ATOM 679 C C . ALA A 1 90 ? -8.998 -4.691 -4.097 1.00 87.00 90 ALA A C 1
ATOM 681 O O . ALA A 1 90 ? -10.097 -4.133 -4.123 1.00 87.00 90 ALA A O 1
ATOM 682 N N . ASP A 1 91 ? -8.810 -5.919 -4.563 1.00 86.75 91 ASP A N 1
ATOM 683 C CA . ASP A 1 91 ? -9.899 -6.838 -4.881 1.00 86.75 91 ASP A CA 1
ATOM 684 C C . ASP A 1 91 ? -10.417 -7.565 -3.617 1.00 86.75 91 ASP A C 1
ATOM 686 O O . ASP A 1 91 ? -9.945 -7.341 -2.497 1.00 86.75 91 ASP A O 1
ATOM 690 N N . ASP A 1 92 ? -11.383 -8.472 -3.790 1.00 83.69 92 ASP A N 1
ATOM 691 C CA . ASP A 1 92 ? -11.947 -9.281 -2.697 1.00 83.69 92 ASP A CA 1
ATOM 692 C C . ASP A 1 92 ? -10.924 -10.248 -2.061 1.00 83.69 92 ASP A C 1
ATOM 694 O O . ASP A 1 92 ? -11.151 -10.804 -0.976 1.00 83.69 92 ASP A O 1
ATOM 698 N N . GLU A 1 93 ? -9.790 -10.482 -2.723 1.00 81.75 93 GLU A N 1
ATOM 699 C CA . GLU A 1 93 ? -8.683 -11.306 -2.246 1.00 81.75 93 GLU A CA 1
ATOM 700 C C . GLU A 1 93 ? -7.603 -10.495 -1.514 1.00 81.75 93 GLU A C 1
ATOM 702 O O . GLU A 1 93 ? -6.812 -11.082 -0.773 1.00 81.75 93 GLU A O 1
ATOM 707 N N . GLY A 1 94 ? -7.641 -9.161 -1.595 1.00 79.25 94 GLY A N 1
ATOM 708 C CA . GLY A 1 94 ? -6.626 -8.267 -1.036 1.00 79.25 94 GLY A CA 1
ATOM 709 C C . GLY A 1 94 ? -5.444 -8.025 -1.982 1.00 79.25 94 GLY A C 1
ATOM 710 O O . GLY A 1 94 ? -4.356 -7.663 -1.522 1.00 79.25 94 GLY A O 1
ATOM 711 N N . VAL A 1 95 ? -5.640 -8.260 -3.280 1.00 87.94 95 VAL A N 1
ATOM 712 C CA . VAL A 1 95 ? -4.678 -8.059 -4.364 1.00 87.94 95 VAL A CA 1
ATOM 713 C C . VAL A 1 95 ? -4.924 -6.705 -5.030 1.00 87.94 95 VAL A C 1
ATOM 715 O O . VAL A 1 95 ? -6.058 -6.296 -5.265 1.00 87.94 95 VAL A O 1
ATOM 718 N N . PHE A 1 96 ? -3.845 -5.991 -5.338 1.00 90.38 96 PHE A N 1
ATOM 719 C CA . PHE A 1 96 ? -3.862 -4.747 -6.100 1.00 90.38 96 PHE A CA 1
ATOM 720 C C . PHE A 1 96 ? -3.371 -5.027 -7.519 1.00 90.38 96 PHE A C 1
ATOM 722 O O . PHE A 1 96 ? -2.197 -5.347 -7.704 1.00 90.38 96 PHE A O 1
ATOM 729 N N . HIS A 1 97 ? -4.255 -4.866 -8.502 1.00 91.56 97 HIS A N 1
ATOM 730 C CA . HIS A 1 97 ? -3.944 -5.045 -9.921 1.00 91.56 97 HIS A CA 1
ATOM 731 C C . HIS A 1 97 ? -3.459 -3.725 -10.532 1.00 91.56 97 HIS A C 1
ATOM 733 O O . HIS A 1 97 ? -4.243 -2.796 -10.741 1.00 91.56 97 HIS A O 1
ATOM 739 N N . LEU A 1 98 ? -2.156 -3.610 -10.777 1.00 90.06 98 LEU A N 1
ATOM 740 C CA . LEU A 1 98 ? -1.519 -2.392 -11.274 1.00 90.06 98 LEU A CA 1
ATOM 741 C C . LEU A 1 98 ? -1.135 -2.552 -12.746 1.00 90.06 98 LEU A C 1
ATOM 743 O O . LEU A 1 98 ? -0.353 -3.436 -13.063 1.00 90.06 98 LEU A O 1
ATOM 747 N N . SER A 1 99 ? -1.567 -1.641 -13.617 1.00 87.25 99 SER A N 1
ATOM 748 C CA . SER A 1 99 ? -1.045 -1.545 -14.990 1.00 87.25 99 SER A CA 1
ATOM 749 C C . SER A 1 99 ? -0.054 -0.383 -15.075 1.00 87.25 99 SER A C 1
ATOM 751 O O . SER A 1 99 ? -0.422 0.785 -14.907 1.00 87.25 99 SER A O 1
ATOM 753 N N . LEU A 1 100 ? 1.227 -0.702 -15.265 1.00 84.38 100 LEU A N 1
ATOM 754 C CA . LEU A 1 100 ? 2.334 0.254 -15.277 1.00 84.38 100 LEU A CA 1
ATOM 755 C C . LEU A 1 100 ? 2.849 0.456 -16.712 1.00 84.38 100 LEU A C 1
ATOM 757 O O . LEU A 1 100 ? 3.234 -0.519 -17.358 1.00 84.38 100 LEU A O 1
ATOM 761 N N . PRO A 1 101 ? 2.912 1.696 -17.226 1.00 78.62 101 PRO A N 1
ATOM 762 C CA . PRO A 1 101 ? 3.377 1.945 -18.586 1.00 78.62 101 PRO A CA 1
ATOM 763 C C . PRO A 1 101 ? 4.896 1.755 -18.682 1.00 78.62 101 PRO A C 1
ATOM 765 O O . PRO A 1 101 ? 5.652 2.551 -18.137 1.00 78.62 101 PRO A O 1
ATOM 768 N N . GLN A 1 102 ? 5.358 0.740 -19.402 1.00 72.00 102 GLN A N 1
ATOM 769 C CA . GLN A 1 102 ? 6.766 0.555 -19.742 1.00 72.00 102 GLN A CA 1
ATOM 770 C C . GLN A 1 102 ? 7.137 1.368 -20.990 1.00 72.00 102 GLN A C 1
ATOM 772 O O . GLN A 1 102 ? 6.477 1.330 -22.037 1.00 72.00 102 GLN A O 1
ATOM 777 N N . GLY A 1 103 ? 8.239 2.103 -20.896 1.00 58.72 103 GLY A N 1
ATOM 778 C CA . GLY A 1 103 ? 8.851 2.789 -22.018 1.00 58.72 103 GLY A CA 1
ATOM 779 C C . GLY A 1 103 ? 9.405 1.800 -23.046 1.00 58.72 103 GLY A C 1
ATOM 780 O O . GLY A 1 103 ? 10.112 0.849 -22.717 1.00 58.72 103 GLY A O 1
ATOM 781 N N . ALA A 1 104 ? 9.136 2.051 -24.327 1.00 45.78 104 ALA A N 1
ATOM 782 C CA . ALA A 1 104 ? 9.738 1.297 -25.420 1.00 45.78 104 ALA A CA 1
ATOM 783 C C . ALA A 1 104 ? 11.247 1.610 -25.543 1.00 45.78 104 ALA A C 1
ATOM 785 O O . ALA A 1 104 ? 11.612 2.622 -26.135 1.00 45.78 104 ALA A O 1
ATOM 786 N N . GLY A 1 105 ? 12.108 0.725 -25.025 1.00 46.38 105 GLY A N 1
ATOM 787 C CA . GLY A 1 105 ? 13.548 0.656 -25.330 1.00 46.38 105 GLY A CA 1
ATOM 788 C C . GLY A 1 105 ? 14.448 1.753 -24.727 1.00 46.38 105 GLY A C 1
ATOM 789 O O . GLY A 1 105 ? 14.103 2.928 -24.679 1.00 46.38 105 GLY A O 1
ATOM 790 N N . ASP A 1 106 ? 15.642 1.340 -24.280 1.00 43.44 106 ASP A N 1
ATOM 791 C CA . ASP A 1 106 ? 16.802 2.144 -23.828 1.00 43.44 106 ASP A CA 1
ATOM 792 C C . ASP A 1 106 ? 16.606 3.196 -22.715 1.00 43.44 106 ASP A C 1
ATOM 794 O O . ASP A 1 106 ? 17.578 3.832 -22.295 1.00 43.44 106 ASP A O 1
ATOM 798 N N . ARG A 1 107 ? 15.399 3.361 -22.158 1.00 49.75 107 ARG A N 1
ATOM 799 C CA . ARG A 1 107 ? 15.219 4.155 -20.936 1.00 49.75 107 ARG A CA 1
ATOM 800 C C . ARG A 1 107 ? 15.741 3.385 -19.716 1.00 49.75 107 ARG A C 1
ATOM 802 O O . ARG A 1 107 ? 15.358 2.233 -19.508 1.00 49.75 107 ARG A O 1
ATOM 809 N N . PRO A 1 108 ? 16.628 3.991 -18.906 1.00 47.38 108 PRO A N 1
ATOM 810 C CA . PRO A 1 108 ? 17.163 3.354 -17.715 1.00 47.38 108 PRO A CA 1
ATOM 811 C C . PRO A 1 108 ? 16.064 3.271 -16.652 1.00 47.38 108 PRO A C 1
ATOM 813 O O . PRO A 1 108 ? 15.837 4.239 -15.943 1.00 47.38 108 PRO A O 1
ATOM 816 N N . ALA A 1 109 ? 15.415 2.108 -16.581 1.00 54.53 109 ALA A N 1
ATOM 817 C CA . ALA A 1 109 ? 14.422 1.684 -15.596 1.00 54.53 109 ALA A CA 1
ATOM 818 C C . ALA A 1 109 ? 13.261 2.663 -15.352 1.00 54.53 109 ALA A C 1
ATOM 820 O O . ALA A 1 109 ? 13.420 3.701 -14.711 1.00 54.53 109 ALA A O 1
ATOM 821 N N . ASP A 1 110 ? 12.055 2.279 -15.767 1.00 79.56 110 ASP A N 1
ATOM 822 C CA . ASP A 1 110 ? 10.858 2.993 -15.336 1.00 79.56 110 ASP A CA 1
ATOM 823 C C . ASP A 1 110 ? 10.662 2.721 -13.839 1.00 79.56 110 ASP A C 1
ATOM 825 O O . ASP A 1 110 ? 10.402 1.594 -13.402 1.00 79.56 110 ASP A O 1
ATOM 829 N N . VAL A 1 111 ? 10.908 3.755 -13.034 1.00 85.50 111 VAL A N 1
ATOM 830 C CA . VAL A 1 111 ? 10.724 3.705 -11.587 1.00 85.50 111 VAL A CA 1
ATOM 831 C C . VAL A 1 111 ? 9.346 4.262 -11.270 1.00 85.50 111 VAL A C 1
ATOM 833 O O . VAL A 1 111 ? 9.033 5.405 -11.601 1.00 85.50 111 VAL A O 1
ATOM 836 N N . PHE A 1 112 ? 8.536 3.473 -10.577 1.00 88.06 112 PHE A N 1
ATOM 837 C CA . PHE A 1 112 ? 7.221 3.885 -10.095 1.00 88.06 112 PHE A CA 1
ATOM 838 C C . PHE A 1 112 ? 7.226 3.946 -8.582 1.00 88.06 112 PHE A C 1
ATOM 840 O O . PHE A 1 112 ? 7.856 3.119 -7.932 1.00 88.06 112 PHE A O 1
ATOM 847 N N . GLN A 1 113 ? 6.513 4.904 -8.009 1.00 90.75 113 GLN A N 1
ATOM 848 C CA . GLN A 1 113 ? 6.280 4.980 -6.578 1.00 90.75 113 GLN A CA 1
ATOM 849 C C . GLN A 1 113 ? 4.839 4.581 -6.274 1.00 90.75 113 GLN A C 1
ATOM 851 O O . GLN A 1 113 ? 3.892 5.171 -6.789 1.00 90.75 113 GLN A O 1
ATOM 856 N N . LEU A 1 114 ? 4.697 3.597 -5.397 1.00 92.69 114 LEU A N 1
ATOM 857 C CA . LEU A 1 114 ? 3.437 3.127 -4.846 1.00 92.69 114 LEU A CA 1
ATOM 858 C C . LEU A 1 114 ? 3.259 3.738 -3.464 1.00 92.69 114 LEU A C 1
ATOM 860 O O . LEU A 1 114 ? 4.178 3.684 -2.645 1.00 92.69 114 LEU A O 1
ATOM 864 N N . ASN A 1 115 ? 2.087 4.299 -3.195 1.00 92.81 115 ASN A N 1
ATOM 865 C CA . ASN A 1 115 ? 1.720 4.795 -1.877 1.00 92.81 115 ASN A CA 1
ATOM 866 C C . ASN A 1 115 ? 0.446 4.097 -1.400 1.00 92.81 115 ASN A C 1
ATOM 868 O O . ASN A 1 115 ? -0.636 4.354 -1.923 1.00 92.81 115 ASN A O 1
ATOM 872 N N . PHE A 1 116 ? 0.591 3.217 -0.416 1.00 90.88 116 PHE A N 1
ATOM 873 C CA . PHE A 1 116 ? -0.501 2.472 0.197 1.00 90.88 116 PHE A CA 1
ATOM 874 C C . PHE A 1 116 ? -1.242 3.356 1.195 1.00 90.88 116 PHE A C 1
ATOM 876 O O . PHE A 1 116 ? -0.646 3.985 2.067 1.00 90.88 116 PHE A O 1
ATOM 883 N N . GLN A 1 117 ? -2.561 3.404 1.083 1.00 89.56 117 GLN A N 1
ATOM 884 C CA . GLN A 1 117 ? -3.417 4.185 1.962 1.00 89.56 117 GLN A CA 1
ATOM 885 C C . GLN A 1 117 ? -4.628 3.351 2.353 1.00 89.56 117 GLN A C 1
ATOM 887 O O . GLN A 1 117 ? -5.147 2.564 1.567 1.00 89.56 117 GLN A O 1
ATOM 892 N N . SER A 1 118 ? -5.067 3.506 3.596 1.00 87.69 118 SER A N 1
ATOM 893 C CA . SER A 1 118 ? -6.259 2.842 4.098 1.00 87.69 118 SER A CA 1
ATOM 894 C C . SER A 1 118 ? -6.989 3.760 5.058 1.00 87.69 118 SER A C 1
ATOM 896 O O . SER A 1 118 ? -6.374 4.482 5.846 1.00 87.69 118 SER A O 1
ATOM 898 N N . LEU A 1 119 ? -8.316 3.718 4.999 1.00 84.50 119 LEU A N 1
ATOM 899 C CA . LEU A 1 119 ? -9.161 4.367 5.993 1.00 84.50 119 LEU A CA 1
ATOM 900 C C . LEU A 1 119 ? -9.324 3.510 7.252 1.00 84.50 119 LEU A C 1
ATOM 902 O O . LEU A 1 119 ? -9.733 4.038 8.277 1.00 84.50 119 LEU A O 1
ATOM 906 N N . ASP A 1 120 ? -8.997 2.221 7.215 1.00 81.50 120 ASP A N 1
ATOM 907 C CA . ASP A 1 120 ? -9.193 1.309 8.350 1.00 81.50 120 ASP A CA 1
ATOM 908 C C . ASP A 1 120 ? -7.919 1.048 9.140 1.00 81.50 120 ASP A C 1
ATOM 910 O O . ASP A 1 120 ? -7.974 0.753 10.337 1.00 81.50 120 ASP A O 1
ATOM 914 N N . VAL A 1 121 ? -6.763 1.217 8.501 1.00 81.38 121 VAL A N 1
ATOM 915 C CA . VAL A 1 121 ? -5.470 0.960 9.122 1.00 81.38 121 VAL A CA 1
ATOM 916 C C . VAL A 1 121 ? -4.466 2.087 8.911 1.00 81.38 121 VAL A C 1
ATOM 918 O O . VAL A 1 121 ? -4.489 2.818 7.924 1.00 81.38 121 VAL A O 1
ATOM 921 N N . PHE A 1 122 ? -3.556 2.198 9.869 1.00 82.69 122 PHE A N 1
ATOM 922 C CA . PHE A 1 122 ? -2.383 3.047 9.852 1.00 82.69 122 PHE A CA 1
ATOM 923 C C . PHE A 1 122 ? -1.143 2.217 9.511 1.00 82.69 122 PHE A C 1
ATOM 925 O O . PHE A 1 122 ? -0.885 1.179 10.129 1.00 82.69 122 PHE A O 1
ATOM 932 N N . PHE A 1 123 ? -0.341 2.711 8.569 1.00 83.19 123 PHE A N 1
ATOM 933 C CA . PHE A 1 123 ? 0.948 2.133 8.193 1.00 83.19 123 PHE A CA 1
ATOM 934 C C . PHE A 1 123 ? 2.065 2.811 8.997 1.00 83.19 123 PHE A C 1
ATOM 936 O O . PHE A 1 123 ? 2.451 3.940 8.701 1.00 83.19 123 PHE A O 1
ATOM 943 N N . ALA A 1 124 ? 2.570 2.149 10.043 1.00 75.75 124 ALA A N 1
ATOM 944 C CA . ALA A 1 124 ? 3.431 2.802 11.031 1.00 75.75 124 ALA A CA 1
ATOM 945 C C . ALA A 1 124 ? 4.900 2.970 10.613 1.00 75.75 124 ALA A C 1
ATOM 947 O O . ALA A 1 124 ? 5.598 3.797 11.198 1.00 75.75 124 ALA A O 1
ATOM 948 N N . VAL A 1 125 ? 5.391 2.178 9.654 1.00 77.75 125 VAL A N 1
ATOM 949 C CA . VAL A 1 125 ? 6.809 2.213 9.237 1.00 77.75 125 VAL A CA 1
ATOM 950 C C . VAL A 1 125 ? 6.976 2.803 7.852 1.00 77.75 125 VAL A C 1
ATOM 952 O O . VAL A 1 125 ? 7.668 3.805 7.693 1.00 77.75 125 VAL A O 1
ATOM 955 N N . SER A 1 126 ? 6.363 2.184 6.849 1.00 80.00 126 SER A N 1
ATOM 956 C CA . SER A 1 126 ? 6.340 2.732 5.503 1.00 80.00 126 SER A CA 1
ATOM 957 C C . SER A 1 126 ? 5.042 2.365 4.810 1.00 80.00 126 SER A C 1
ATOM 959 O O . SER A 1 126 ? 4.587 1.223 4.875 1.00 80.00 126 SER A O 1
ATOM 961 N N . SER A 1 127 ? 4.477 3.356 4.131 1.00 88.19 127 SER A N 1
ATOM 962 C CA . SER A 1 127 ? 3.409 3.189 3.156 1.00 88.19 127 SER A CA 1
ATOM 963 C C . SER A 1 127 ? 3.925 3.274 1.718 1.00 88.19 127 SER A C 1
ATOM 965 O O . SER A 1 127 ? 3.135 3.176 0.786 1.00 88.19 127 SER A O 1
ATOM 967 N N . GLN A 1 128 ? 5.229 3.504 1.519 1.00 91.25 128 GLN A N 1
ATOM 968 C CA . GLN A 1 128 ? 5.798 3.825 0.217 1.00 91.25 128 GLN A CA 1
ATOM 969 C C . GLN A 1 128 ? 6.744 2.737 -0.275 1.00 91.25 128 GLN A C 1
ATOM 971 O O . GLN A 1 128 ? 7.640 2.284 0.438 1.00 91.25 128 GLN A O 1
ATOM 976 N N . PHE A 1 129 ? 6.564 2.354 -1.532 1.00 91.00 129 PHE A N 1
ATOM 977 C CA . PHE A 1 129 ? 7.392 1.372 -2.220 1.00 91.00 129 PHE A CA 1
ATOM 978 C C . PHE A 1 129 ? 7.764 1.907 -3.596 1.00 91.00 129 PHE A C 1
ATOM 980 O O . PHE A 1 129 ? 7.030 2.705 -4.175 1.00 91.00 129 PHE A O 1
ATOM 987 N N . ARG A 1 130 ? 8.912 1.486 -4.118 1.00 89.88 130 ARG A N 1
ATOM 988 C CA . ARG A 1 130 ? 9.332 1.770 -5.484 1.00 89.88 130 ARG A CA 1
ATOM 989 C C . ARG A 1 130 ? 9.372 0.490 -6.292 1.00 89.88 130 ARG A C 1
ATOM 991 O O . ARG A 1 130 ? 9.997 -0.481 -5.878 1.00 89.88 130 ARG A O 1
ATOM 998 N N . VAL A 1 131 ? 8.709 0.501 -7.438 1.00 89.12 131 VAL A N 1
ATOM 999 C CA . VAL A 1 131 ? 8.823 -0.552 -8.441 1.00 89.12 131 VAL A CA 1
ATOM 1000 C C . VAL A 1 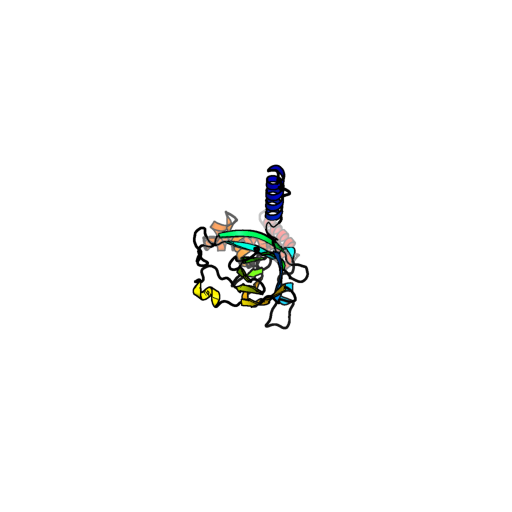131 ? 9.900 -0.121 -9.416 1.00 89.12 131 VAL A C 1
ATOM 1002 O O . VAL A 1 131 ? 9.780 0.930 -10.038 1.00 89.12 131 VAL A O 1
ATOM 1005 N N . HIS A 1 132 ? 10.954 -0.913 -9.530 1.00 87.44 132 HIS A N 1
ATOM 1006 C CA . HIS A 1 132 ? 11.984 -0.745 -10.539 1.00 87.44 132 HIS A CA 1
ATOM 1007 C C . HIS A 1 132 ? 11.736 -1.774 -11.628 1.00 87.44 132 HIS A C 1
ATOM 1009 O O . HIS A 1 132 ? 11.897 -2.973 -11.389 1.00 87.44 132 HIS A O 1
ATOM 1015 N N . VAL A 1 133 ? 11.339 -1.301 -12.803 1.00 82.25 133 VAL A N 1
ATOM 1016 C CA . VAL A 1 133 ? 11.122 -2.151 -13.968 1.00 82.25 133 VAL A CA 1
ATOM 1017 C C . VAL A 1 133 ? 12.382 -2.131 -14.825 1.00 82.25 133 VAL A C 1
ATOM 1019 O O . VAL A 1 133 ? 12.726 -1.116 -15.425 1.00 82.25 133 VAL A O 1
ATOM 1022 N N . ALA A 1 134 ? 13.094 -3.251 -14.865 1.00 77.25 134 ALA A N 1
ATOM 1023 C CA . ALA A 1 134 ? 14.133 -3.518 -15.849 1.00 77.25 134 ALA A CA 1
ATOM 1024 C C . ALA A 1 134 ? 13.549 -4.410 -16.953 1.00 77.25 134 ALA A C 1
ATOM 1026 O O . ALA A 1 134 ? 12.612 -5.157 -16.702 1.00 77.25 134 ALA A O 1
ATOM 1027 N N . GLN A 1 135 ? 14.116 -4.345 -18.161 1.00 70.75 135 GLN A N 1
ATOM 1028 C CA . GLN A 1 135 ? 13.617 -4.952 -19.413 1.00 70.75 135 GLN A CA 1
ATOM 1029 C C . GLN A 1 135 ? 12.847 -6.283 -19.285 1.00 70.75 135 GLN A C 1
ATOM 1031 O O . GLN A 1 135 ? 11.868 -6.476 -19.996 1.00 70.75 135 GLN A O 1
ATOM 1036 N N . SER A 1 136 ? 13.290 -7.199 -18.420 1.00 69.06 136 SER A N 1
ATOM 1037 C CA . SER A 1 136 ? 12.654 -8.504 -18.202 1.00 69.06 136 SER A CA 1
ATOM 1038 C C . SER A 1 136 ? 12.386 -8.840 -16.734 1.00 69.06 136 SER A C 1
ATOM 1040 O O . SER A 1 136 ? 12.097 -9.990 -16.442 1.00 69.06 136 SER A O 1
ATOM 1042 N N . ALA A 1 137 ? 12.579 -7.901 -15.808 1.00 78.31 137 ALA A N 1
ATOM 1043 C CA . ALA A 1 137 ? 12.456 -8.161 -14.380 1.00 78.31 137 ALA A CA 1
ATOM 1044 C C . ALA A 1 137 ? 11.979 -6.907 -13.654 1.00 78.31 137 ALA A C 1
ATOM 1046 O O . ALA A 1 137 ? 12.530 -5.819 -13.834 1.00 78.31 137 ALA A O 1
ATOM 1047 N N . ALA A 1 138 ? 10.996 -7.071 -12.779 1.00 85.31 138 ALA A N 1
ATOM 1048 C CA . ALA A 1 138 ? 10.557 -6.014 -11.887 1.00 85.31 138 ALA A CA 1
ATOM 1049 C C . ALA A 1 138 ? 10.969 -6.332 -10.446 1.00 85.31 138 ALA A C 1
ATOM 1051 O O . ALA A 1 138 ? 10.971 -7.478 -9.998 1.00 85.31 138 ALA A O 1
ATOM 1052 N N . THR A 1 139 ? 11.338 -5.294 -9.704 1.00 89.06 139 THR A N 1
ATOM 1053 C CA . THR A 1 139 ? 11.612 -5.395 -8.267 1.00 89.06 139 THR A CA 1
ATOM 1054 C C . THR A 1 139 ? 10.797 -4.362 -7.522 1.00 89.06 139 THR A C 1
ATOM 1056 O O . THR A 1 139 ? 10.742 -3.203 -7.924 1.00 89.06 139 THR A O 1
ATOM 1059 N N . VAL A 1 140 ? 10.171 -4.774 -6.425 1.00 89.56 140 VAL A N 1
ATOM 1060 C CA . VAL A 1 140 ? 9.454 -3.882 -5.516 1.00 89.56 140 VAL A CA 1
ATOM 1061 C C . VAL A 1 140 ? 10.317 -3.675 -4.281 1.00 89.56 140 VAL A C 1
ATOM 1063 O O . VAL A 1 140 ? 10.559 -4.606 -3.516 1.00 89.56 140 VAL A O 1
ATOM 1066 N N . GLN A 1 141 ? 10.809 -2.459 -4.085 1.00 90.62 141 GLN A N 1
ATOM 1067 C CA . GLN A 1 141 ? 11.671 -2.085 -2.971 1.00 90.62 141 GLN A CA 1
ATOM 1068 C C . GLN A 1 141 ? 10.937 -1.157 -2.009 1.00 90.62 141 GLN A C 1
ATOM 1070 O O . GLN A 1 141 ? 10.215 -0.254 -2.426 1.00 90.62 141 GLN A O 1
ATOM 1075 N N . GLN A 1 142 ? 11.125 -1.350 -0.705 1.00 89.38 142 GLN A N 1
ATOM 1076 C CA . GLN A 1 142 ? 10.600 -0.412 0.282 1.00 89.38 142 GLN A CA 1
ATOM 1077 C C . GLN A 1 142 ? 11.253 0.965 0.100 1.00 89.38 142 GLN A C 1
ATOM 1079 O O . GLN A 1 142 ? 12.461 1.065 -0.095 1.00 89.38 142 GLN A O 1
ATOM 1084 N N . HIS A 1 143 ? 10.464 2.032 0.193 1.00 87.19 143 HIS A N 1
ATOM 1085 C CA . HIS A 1 143 ? 10.955 3.402 0.132 1.00 87.19 143 HIS A CA 1
ATOM 1086 C C . HIS A 1 143 ? 10.654 4.122 1.444 1.00 87.19 143 HIS A C 1
ATOM 1088 O O . HIS A 1 143 ? 9.520 4.118 1.921 1.00 87.19 143 HIS A O 1
ATOM 1094 N N . LEU A 1 144 ? 11.673 4.736 2.047 1.00 86.38 144 LEU A N 1
ATOM 1095 C CA . LEU A 1 144 ? 11.500 5.579 3.231 1.00 86.38 144 LEU A CA 1
ATOM 1096 C C . LEU A 1 144 ? 11.804 7.037 2.864 1.00 86.38 144 LEU A C 1
ATOM 1098 O O . LEU A 1 144 ? 12.967 7.357 2.592 1.00 86.38 144 LEU A O 1
ATOM 1102 N N . PRO A 1 145 ? 10.803 7.935 2.866 1.00 78.25 145 PRO A N 1
ATOM 1103 C CA . PRO A 1 145 ? 11.028 9.360 2.651 1.00 78.25 145 PRO A CA 1
ATOM 1104 C C . PRO A 1 145 ? 12.049 9.916 3.644 1.00 78.25 145 PRO A C 1
ATOM 1106 O O . PRO A 1 145 ? 11.982 9.642 4.840 1.00 78.25 145 PRO A O 1
ATOM 1109 N N . GLY A 1 146 ? 13.012 10.695 3.152 1.00 76.94 146 GLY A N 1
ATOM 1110 C CA . GLY A 1 146 ? 14.054 11.299 3.989 1.00 76.94 146 GLY A CA 1
ATOM 1111 C C . GLY A 1 146 ? 15.202 10.364 4.385 1.00 76.94 146 GLY A C 1
ATOM 1112 O O . GLY A 1 146 ? 16.184 10.836 4.956 1.00 76.94 146 GLY A O 1
ATOM 1113 N N . LEU A 1 147 ? 15.145 9.068 4.047 1.00 81.44 147 LEU A N 1
ATOM 1114 C CA . LEU A 1 147 ? 16.309 8.191 4.166 1.00 81.44 147 LEU A CA 1
ATOM 1115 C C . LEU A 1 147 ? 17.320 8.512 3.055 1.00 81.44 147 LEU A C 1
ATOM 1117 O O . LEU A 1 147 ? 16.957 8.664 1.884 1.00 81.44 147 LEU A O 1
ATOM 1121 N N . HIS A 1 148 ? 18.599 8.590 3.425 1.00 78.69 148 HIS A N 1
ATOM 1122 C CA . HIS A 1 148 ? 19.681 8.917 2.498 1.00 78.69 148 HIS A CA 1
ATOM 1123 C C . HIS A 1 148 ? 19.711 7.949 1.294 1.00 78.69 148 HIS A C 1
ATOM 1125 O O . HIS A 1 148 ? 19.593 6.739 1.503 1.00 78.69 148 HIS A O 1
ATOM 1131 N N . PRO A 1 149 ? 19.928 8.427 0.050 1.00 76.81 149 PRO A N 1
ATOM 1132 C CA . PRO A 1 149 ? 19.905 7.600 -1.161 1.00 76.81 149 PRO A CA 1
ATOM 1133 C C . PRO A 1 149 ? 20.744 6.321 -1.091 1.00 76.81 149 PRO A C 1
ATOM 1135 O O . PRO A 1 149 ? 20.303 5.262 -1.520 1.00 76.81 149 PRO A O 1
ATOM 1138 N N . SER A 1 150 ? 21.941 6.402 -0.506 1.00 79.69 150 SER A N 1
ATOM 1139 C CA . SER A 1 150 ? 22.843 5.248 -0.377 1.00 79.69 150 SER A CA 1
ATOM 1140 C C . SER A 1 150 ? 22.341 4.178 0.593 1.00 79.69 150 SER A C 1
ATOM 1142 O O . SER A 1 150 ? 22.829 3.056 0.558 1.00 79.69 150 SER A O 1
ATOM 1144 N N . LEU A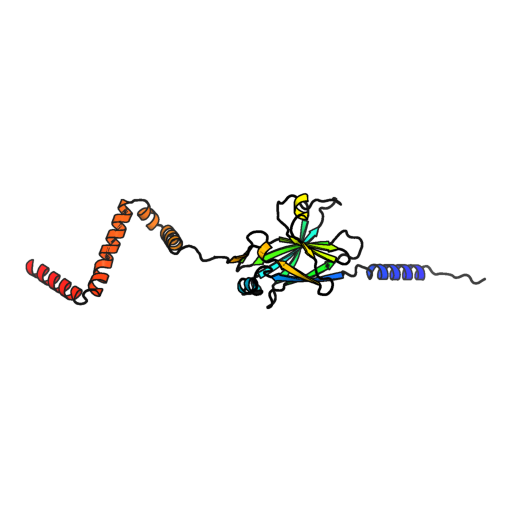 1 151 ? 21.415 4.530 1.487 1.00 82.62 151 LEU A N 1
ATOM 1145 C CA . LEU A 1 151 ? 20.781 3.604 2.421 1.00 82.62 151 LEU A CA 1
ATOM 1146 C C . LEU A 1 151 ? 19.468 3.051 1.854 1.00 82.62 151 LEU A C 1
ATOM 1148 O O . LEU A 1 151 ? 19.029 1.994 2.295 1.00 82.62 151 LEU A O 1
ATOM 1152 N N . GLN A 1 152 ? 18.871 3.702 0.848 1.00 83.19 152 GLN A N 1
ATOM 1153 C CA . GLN A 1 152 ? 17.665 3.197 0.180 1.00 83.19 152 GLN A CA 1
ATOM 1154 C C . GLN A 1 152 ? 17.922 1.828 -0.456 1.00 83.19 152 GLN A C 1
ATOM 1156 O O . GLN A 1 152 ? 17.104 0.933 -0.306 1.00 83.19 152 GLN A O 1
ATOM 1161 N N . SER A 1 153 ? 19.092 1.621 -1.072 1.00 80.12 153 SER A N 1
ATOM 1162 C CA . SER A 1 153 ? 19.461 0.334 -1.681 1.00 80.12 153 SER A CA 1
ATOM 1163 C C . SER A 1 153 ? 19.617 -0.810 -0.672 1.00 80.12 153 SER A C 1
ATOM 1165 O O . SER A 1 153 ? 19.562 -1.971 -1.065 1.00 80.12 153 SER A O 1
ATOM 1167 N N . SER A 1 154 ? 19.794 -0.496 0.617 1.00 84.50 154 SER A N 1
ATOM 1168 C CA . SER A 1 154 ? 19.872 -1.490 1.696 1.00 84.50 154 SER A CA 1
ATOM 1169 C C . SER A 1 154 ? 18.504 -1.910 2.241 1.00 84.50 154 SER A C 1
ATOM 1171 O O . SER A 1 154 ? 18.429 -2.833 3.053 1.00 84.50 154 SER A O 1
ATOM 1173 N N . LEU A 1 155 ? 17.427 -1.242 1.813 1.00 86.44 155 LEU A N 1
ATOM 1174 C CA . LEU A 1 155 ? 16.074 -1.581 2.231 1.00 86.44 155 LEU A CA 1
ATOM 1175 C C . LEU A 1 155 ? 15.598 -2.891 1.590 1.00 86.44 155 LEU A C 1
ATOM 1177 O O . LEU A 1 155 ? 16.016 -3.214 0.471 1.00 86.44 155 LEU A O 1
ATOM 1181 N N . PRO A 1 156 ? 14.690 -3.623 2.264 1.00 86.69 156 PRO A N 1
ATOM 1182 C CA . PRO A 1 156 ? 14.112 -4.853 1.739 1.00 86.69 156 PRO A CA 1
ATOM 1183 C C . PRO A 1 156 ? 13.528 -4.663 0.336 1.00 86.69 156 PRO A C 1
ATOM 1185 O O . PRO A 1 156 ? 12.799 -3.702 0.075 1.00 86.69 156 PRO A O 1
ATOM 1188 N N . SER A 1 157 ? 13.835 -5.607 -0.552 1.00 88.12 157 SER A N 1
ATOM 1189 C CA . SER A 1 157 ? 13.274 -5.691 -1.898 1.00 88.12 157 SER A CA 1
ATOM 1190 C C . SER A 1 157 ? 12.698 -7.079 -2.154 1.00 88.12 157 SER A C 1
ATOM 1192 O O . SER A 1 157 ? 13.149 -8.079 -1.592 1.00 88.12 157 SER A O 1
ATOM 1194 N N . VAL A 1 158 ? 11.658 -7.120 -2.979 1.00 89.38 158 VAL A N 1
ATOM 1195 C CA . VAL A 1 158 ? 10.958 -8.325 -3.412 1.00 89.38 158 VAL A CA 1
ATOM 1196 C C . VAL A 1 158 ? 11.049 -8.381 -4.930 1.00 89.38 158 VAL A C 1
ATOM 1198 O O . VAL A 1 158 ? 10.735 -7.407 -5.612 1.00 89.38 158 VAL A O 1
ATOM 1201 N N . LEU A 1 159 ? 11.511 -9.512 -5.453 1.00 87.44 159 LEU A N 1
ATOM 1202 C CA . LEU A 1 159 ? 11.474 -9.791 -6.885 1.00 87.44 159 LEU A CA 1
ATOM 1203 C C . LEU A 1 159 ? 10.033 -10.106 -7.286 1.00 87.44 159 LEU A C 1
ATOM 1205 O O . LEU A 1 159 ? 9.353 -10.855 -6.583 1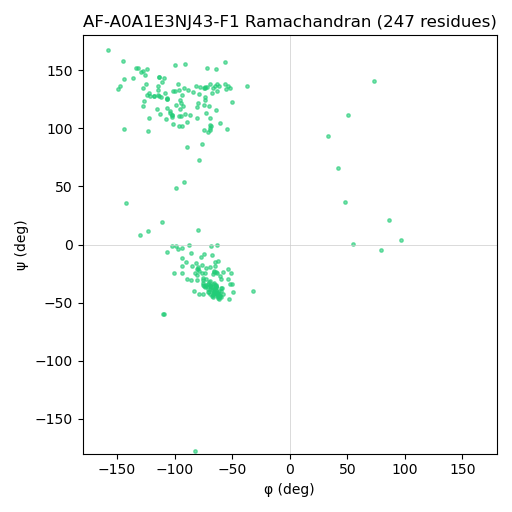.00 87.44 159 LEU A O 1
ATOM 1209 N N . VAL A 1 160 ? 9.586 -9.516 -8.390 1.00 86.69 160 VAL A N 1
ATOM 1210 C CA . VAL A 1 160 ? 8.333 -9.903 -9.040 1.00 86.69 160 VAL A CA 1
ATOM 1211 C C . VAL A 1 160 ? 8.559 -11.259 -9.704 1.00 86.69 160 VAL A C 1
ATOM 1213 O O . VAL A 1 160 ? 9.610 -11.482 -10.300 1.00 86.69 160 VAL A O 1
ATOM 1216 N N . ASP A 1 161 ? 7.607 -12.177 -9.560 1.00 84.56 161 ASP A N 1
ATOM 1217 C CA . ASP A 1 161 ? 7.663 -13.472 -10.237 1.00 84.56 161 ASP A CA 1
ATOM 1218 C C . ASP A 1 161 ? 7.434 -13.279 -11.744 1.00 84.56 161 ASP A C 1
ATOM 1220 O O . ASP A 1 161 ? 6.375 -12.803 -12.147 1.00 84.56 161 ASP A O 1
ATOM 1224 N N . ASP A 1 162 ? 8.405 -13.658 -12.575 1.00 79.44 162 ASP A N 1
ATOM 1225 C CA . ASP A 1 162 ? 8.330 -13.510 -14.034 1.00 79.44 162 ASP A CA 1
ATOM 1226 C C . ASP A 1 162 ? 7.186 -14.332 -14.664 1.00 79.44 162 ASP A C 1
ATOM 1228 O O . ASP A 1 162 ? 6.710 -14.009 -15.752 1.00 79.44 162 ASP A O 1
ATOM 1232 N N . ALA A 1 163 ? 6.738 -15.412 -14.011 1.00 81.56 163 ALA A N 1
ATOM 1233 C CA . ALA A 1 163 ? 5.676 -16.269 -14.532 1.00 81.56 163 ALA A CA 1
ATOM 1234 C C . ALA A 1 163 ? 4.280 -15.718 -14.224 1.00 81.56 163 ALA A C 1
ATOM 1236 O O . ALA A 1 163 ? 3.385 -15.802 -15.066 1.00 81.56 163 ALA A O 1
ATOM 1237 N N . THR A 1 164 ? 4.080 -15.176 -13.021 1.00 81.44 164 THR A N 1
ATOM 1238 C CA . THR A 1 164 ? 2.763 -14.706 -12.560 1.00 81.44 164 THR A CA 1
ATOM 1239 C C . THR A 1 164 ? 2.637 -13.189 -12.525 1.00 81.44 164 THR A C 1
ATOM 1241 O O . THR A 1 164 ? 1.557 -12.699 -12.230 1.00 81.44 164 THR A O 1
ATOM 1244 N N . HIS A 1 165 ? 3.721 -12.453 -12.779 1.00 84.56 165 HIS A N 1
ATOM 1245 C CA . HIS A 1 165 ? 3.822 -11.002 -12.601 1.00 84.56 165 HIS A CA 1
ATOM 1246 C C . HIS A 1 165 ? 3.301 -10.535 -11.234 1.00 84.56 165 HIS A C 1
ATOM 1248 O O . HIS A 1 165 ? 2.688 -9.479 -11.107 1.00 84.56 165 HIS A O 1
ATOM 1254 N N . ALA A 1 166 ? 3.544 -11.341 -10.195 1.00 87.00 166 ALA A N 1
ATOM 1255 C CA . ALA A 1 166 ? 3.027 -11.093 -8.855 1.00 87.00 166 ALA A CA 1
ATOM 1256 C C . ALA A 1 166 ? 4.153 -10.783 -7.864 1.00 87.00 166 ALA A C 1
ATOM 1258 O O . ALA A 1 166 ? 5.238 -11.368 -7.920 1.00 87.00 166 ALA A O 1
ATOM 1259 N N . ALA A 1 167 ? 3.879 -9.890 -6.916 1.00 88.44 167 ALA A N 1
ATOM 1260 C CA . ALA A 1 167 ? 4.759 -9.556 -5.806 1.00 88.44 167 ALA A CA 1
ATOM 1261 C C . ALA A 1 167 ? 4.027 -9.693 -4.470 1.00 88.44 167 ALA A C 1
ATOM 1263 O O . ALA A 1 167 ? 3.025 -9.026 -4.215 1.00 88.44 167 ALA A O 1
ATOM 1264 N N . VAL A 1 168 ? 4.580 -10.515 -3.575 1.00 87.94 168 VAL A N 1
ATOM 1265 C CA . VAL A 1 168 ? 4.053 -10.686 -2.214 1.00 87.94 168 VAL A CA 1
ATOM 1266 C C . VAL A 1 168 ? 4.893 -9.881 -1.229 1.00 87.94 168 VAL A C 1
ATOM 1268 O O . VAL A 1 168 ? 6.007 -10.282 -0.850 1.00 87.94 168 VAL A O 1
ATOM 1271 N N . LEU A 1 169 ? 4.347 -8.745 -0.803 1.00 87.06 169 LEU A N 1
ATOM 1272 C CA . LEU A 1 169 ? 4.945 -7.880 0.204 1.00 87.06 169 LEU A CA 1
ATOM 1273 C C . LEU A 1 169 ? 4.707 -8.456 1.599 1.00 87.06 169 LEU A C 1
ATOM 1275 O O . LEU A 1 169 ? 3.609 -8.890 1.940 1.00 87.06 169 LEU A O 1
ATOM 1279 N N . ASP A 1 170 ? 5.757 -8.452 2.417 1.00 84.06 170 ASP A N 1
ATOM 1280 C CA . ASP A 1 170 ? 5.644 -8.873 3.808 1.00 84.06 170 ASP A CA 1
ATOM 1281 C C . ASP A 1 170 ? 4.938 -7.781 4.621 1.00 84.06 170 ASP A C 1
ATOM 1283 O O . ASP A 1 170 ? 5.422 -6.651 4.719 1.00 84.06 170 ASP A O 1
ATOM 1287 N N . GLY A 1 171 ? 3.801 -8.120 5.227 1.00 76.81 171 GLY A N 1
ATOM 1288 C CA . GLY A 1 171 ? 3.034 -7.210 6.073 1.00 76.81 171 GLY A CA 1
ATOM 1289 C C . GLY A 1 171 ? 3.829 -6.657 7.264 1.00 76.81 171 GLY A C 1
ATOM 1290 O O . GLY A 1 171 ? 3.555 -5.547 7.731 1.00 76.81 171 GLY A O 1
ATOM 1291 N N . ALA A 1 172 ? 4.886 -7.351 7.704 1.00 79.69 172 ALA A N 1
ATOM 1292 C CA . ALA A 1 172 ? 5.796 -6.840 8.728 1.00 79.69 172 ALA A CA 1
ATOM 1293 C C . ALA A 1 172 ? 6.494 -5.526 8.316 1.00 79.69 172 ALA A C 1
ATOM 1295 O O . ALA A 1 172 ? 6.808 -4.705 9.182 1.00 79.69 172 ALA A O 1
ATOM 1296 N N . LEU A 1 173 ? 6.685 -5.284 7.011 1.00 81.62 173 LEU A N 1
ATOM 1297 C CA . LEU A 1 173 ? 7.289 -4.052 6.478 1.00 81.62 173 LEU A CA 1
ATOM 1298 C C . LEU A 1 173 ? 6.414 -2.817 6.709 1.00 81.62 173 LEU A C 1
ATOM 1300 O O . LEU A 1 173 ? 6.921 -1.697 6.780 1.00 81.62 173 LEU A O 1
ATOM 1304 N N . PHE A 1 174 ? 5.108 -3.027 6.847 1.00 76.62 174 PHE A N 1
ATOM 1305 C CA . PHE A 1 174 ? 4.126 -1.971 7.032 1.00 76.62 174 PHE A CA 1
ATOM 1306 C C . PHE A 1 174 ? 3.905 -1.625 8.514 1.00 76.62 174 PHE A C 1
ATOM 1308 O O . PHE A 1 174 ? 3.587 -0.476 8.827 1.00 76.62 174 PHE A O 1
ATOM 1315 N N . ARG A 1 175 ? 4.078 -2.604 9.425 1.00 74.88 175 ARG A N 1
ATOM 1316 C CA . ARG A 1 175 ? 3.628 -2.558 10.837 1.00 74.88 175 ARG A CA 1
ATOM 1317 C C . ARG A 1 175 ? 2.225 -1.952 10.942 1.00 74.88 175 ARG A C 1
ATOM 1319 O O . ARG A 1 175 ? 2.039 -0.854 11.465 1.00 74.88 175 ARG A O 1
ATOM 1326 N N . ILE A 1 176 ? 1.260 -2.675 10.385 1.00 73.00 176 ILE A N 1
ATOM 1327 C CA . ILE A 1 176 ? -0.135 -2.244 10.288 1.00 73.00 176 ILE A CA 1
ATOM 1328 C C . ILE A 1 176 ? -0.764 -2.184 11.685 1.00 73.00 176 ILE A C 1
ATOM 1330 O O . ILE A 1 176 ? -0.670 -3.135 12.460 1.00 73.00 176 ILE A O 1
ATOM 1334 N N . SER A 1 177 ? -1.412 -1.066 12.000 1.00 71.50 177 SER A N 1
ATOM 1335 C CA . SER A 1 177 ? -2.221 -0.884 13.209 1.00 71.50 177 SER A CA 1
ATOM 1336 C C . SER A 1 177 ? -3.614 -0.410 12.816 1.00 71.50 177 SER A C 1
ATOM 1338 O O . SER A 1 177 ? -3.748 0.365 11.881 1.00 71.50 177 SER A O 1
ATOM 1340 N N . LEU A 1 178 ? -4.660 -0.814 13.534 1.00 69.00 178 LEU A N 1
ATOM 1341 C CA . LEU A 1 178 ? -6.016 -0.306 13.289 1.00 69.00 178 LEU A CA 1
ATOM 1342 C C . LEU A 1 178 ? -6.078 1.210 13.509 1.00 69.00 178 LEU A C 1
ATOM 1344 O O . LEU A 1 178 ? -5.562 1.717 14.514 1.00 69.00 178 LEU A O 1
ATOM 1348 N N . ASN A 1 179 ? -6.749 1.921 12.602 1.00 61.25 179 ASN A N 1
ATOM 1349 C CA . ASN A 1 179 ? -7.098 3.320 12.794 1.00 61.25 179 ASN A CA 1
ATOM 1350 C C . ASN A 1 179 ? -8.154 3.407 13.894 1.00 61.25 179 ASN A C 1
ATOM 1352 O O . ASN A 1 179 ? -9.349 3.209 13.678 1.00 61.25 179 ASN A O 1
ATOM 1356 N N . HIS A 1 180 ? -7.716 3.724 15.105 1.00 55.28 180 HIS A N 1
ATOM 1357 C CA . HIS A 1 180 ? -8.614 3.950 16.224 1.00 55.28 180 HIS A CA 1
ATOM 1358 C C . HIS A 1 180 ? -9.216 5.358 16.126 1.00 55.28 180 HIS A C 1
ATOM 1360 O O . HIS A 1 180 ? -8.881 6.244 16.907 1.00 55.28 180 HIS A O 1
ATOM 1366 N N . TYR A 1 181 ? -10.141 5.576 15.185 1.00 49.16 181 TYR A N 1
ATOM 1367 C CA . TYR A 1 181 ? -10.887 6.841 15.096 1.00 49.16 181 TYR A CA 1
ATOM 1368 C C . TYR A 1 181 ? -11.755 7.114 16.340 1.00 49.16 181 TYR A C 1
ATOM 1370 O O . TYR A 1 181 ? -12.193 8.242 16.547 1.00 49.16 181 TYR A O 1
ATOM 1378 N N . LEU A 1 182 ? -11.982 6.103 17.190 1.00 44.94 182 LEU A N 1
ATOM 1379 C CA . LEU A 1 182 ? -12.858 6.178 18.364 1.00 44.94 182 LEU A CA 1
ATOM 1380 C C . LEU A 1 182 ? -12.189 5.830 19.700 1.00 44.94 182 LEU A C 1
ATOM 1382 O O . LEU A 1 182 ? -12.885 5.716 20.704 1.00 44.94 182 LEU A O 1
ATOM 1386 N N . GLN A 1 183 ? -10.861 5.712 19.775 1.00 44.25 183 GLN A N 1
ATOM 1387 C CA . GLN A 1 183 ? -10.189 5.512 21.067 1.00 44.25 183 GLN A CA 1
ATOM 1388 C C . GLN A 1 183 ? -9.785 6.853 21.689 1.00 44.25 183 GLN A C 1
ATOM 1390 O O . GLN A 1 183 ? -8.638 7.091 22.048 1.00 44.25 183 GLN A O 1
ATOM 1395 N N . GLN A 1 184 ? -10.758 7.754 21.823 1.00 42.62 184 GLN A N 1
ATOM 1396 C CA . GLN A 1 184 ? -10.738 8.666 22.957 1.00 42.62 184 GLN A CA 1
ATOM 1397 C C . GLN A 1 184 ? -11.435 7.922 24.083 1.00 42.62 184 GLN A C 1
ATOM 1399 O O . GLN A 1 184 ? -12.636 7.666 23.996 1.00 42.62 184 GLN A O 1
ATOM 1404 N N . ASP A 1 185 ? -10.672 7.555 25.115 1.00 42.75 185 ASP A N 1
ATOM 1405 C CA . ASP A 1 185 ? -11.211 7.060 26.377 1.00 42.75 185 ASP A CA 1
ATOM 1406 C C . ASP A 1 185 ? -12.493 7.826 26.716 1.00 42.75 185 ASP A C 1
ATOM 1408 O O . ASP A 1 185 ? -12.536 9.053 26.590 1.00 42.75 185 ASP A O 1
ATOM 1412 N N . ALA A 1 186 ? -13.539 7.141 27.175 1.00 48.72 186 ALA A N 1
ATOM 1413 C CA . ALA A 1 186 ? -14.783 7.791 27.594 1.00 48.72 186 ALA A CA 1
ATOM 1414 C C . ALA A 1 186 ? -14.534 8.953 28.592 1.00 48.72 186 ALA A C 1
ATOM 1416 O O . ALA A 1 186 ? -15.305 9.911 28.648 1.00 48.72 186 ALA A O 1
ATOM 1417 N N . ALA A 1 187 ? -13.404 8.919 29.313 1.00 49.44 187 ALA A N 1
ATOM 1418 C CA . ALA A 1 187 ? -12.891 10.010 30.139 1.00 49.44 187 ALA A CA 1
ATOM 1419 C C . ALA A 1 187 ? -12.456 11.264 29.343 1.00 49.44 187 ALA A C 1
ATOM 1421 O O . ALA A 1 187 ? -12.718 12.388 29.770 1.00 49.44 187 ALA A O 1
ATOM 1422 N N . GLY A 1 188 ? -11.819 11.097 28.182 1.00 44.50 188 GLY A N 1
ATOM 1423 C CA . GLY A 1 188 ? -11.382 12.173 27.289 1.00 44.50 188 GLY A CA 1
ATOM 1424 C C . GLY A 1 188 ? -12.529 12.819 26.511 1.00 44.50 188 GLY A C 1
ATOM 1425 O O . GLY A 1 188 ? -12.547 14.043 26.352 1.00 44.50 188 GLY A O 1
ATOM 1426 N N . LEU A 1 189 ? -13.533 12.037 26.103 1.00 45.31 189 LEU A N 1
ATOM 1427 C CA . LEU A 1 189 ? -14.726 12.576 25.444 1.00 45.31 189 LEU A CA 1
ATOM 1428 C C . LEU A 1 189 ? -15.595 13.354 26.442 1.00 45.31 189 LEU A C 1
ATOM 1430 O O . LEU A 1 189 ? -16.009 14.473 26.149 1.00 45.31 189 LEU A O 1
ATOM 1434 N N . ALA A 1 190 ? -15.758 12.843 27.668 1.00 48.53 190 ALA A N 1
ATOM 1435 C CA . ALA A 1 190 ? -16.389 13.591 28.753 1.00 48.53 190 ALA A CA 1
ATOM 1436 C C . ALA A 1 190 ? -15.624 14.887 29.065 1.00 48.53 190 ALA A C 1
ATOM 1438 O O . ALA A 1 190 ? -16.236 15.946 29.160 1.00 48.53 190 ALA A O 1
ATOM 1439 N N . ALA A 1 191 ? -14.291 14.853 29.150 1.00 52.03 191 ALA A N 1
ATOM 1440 C CA . ALA A 1 191 ? -13.492 16.052 29.410 1.00 52.03 191 ALA A CA 1
ATOM 1441 C C . ALA A 1 191 ? -13.595 17.100 28.287 1.00 52.03 191 ALA A C 1
ATOM 1443 O O . ALA A 1 191 ? -13.603 18.301 28.562 1.00 52.03 191 ALA A O 1
ATOM 1444 N N . THR A 1 192 ? -13.698 16.662 27.031 1.00 52.19 192 THR A N 1
ATOM 1445 C CA . THR A 1 192 ? -13.774 17.554 25.865 1.00 52.19 192 THR A CA 1
ATOM 1446 C C . THR A 1 192 ? -15.175 18.138 25.701 1.00 52.19 192 THR A C 1
ATOM 1448 O O . THR A 1 192 ? -15.313 19.348 25.527 1.00 52.19 192 THR A O 1
ATOM 1451 N N . VAL A 1 193 ? -16.220 17.322 25.876 1.00 54.31 193 VAL A N 1
ATOM 1452 C CA . VAL A 1 193 ? -17.619 17.780 25.886 1.00 54.31 193 VAL A CA 1
ATOM 1453 C C . VAL A 1 193 ? -17.854 18.741 27.051 1.00 54.31 193 VAL A C 1
ATOM 1455 O O . VAL A 1 193 ? -18.396 19.825 26.853 1.00 54.31 193 VAL A O 1
ATOM 1458 N N . VAL A 1 194 ? -17.355 18.423 28.247 1.00 52.44 194 VAL A N 1
ATOM 1459 C CA . VAL A 1 194 ? -17.474 19.306 29.414 1.00 52.44 194 VAL A CA 1
ATOM 1460 C C . VAL A 1 194 ? -16.698 20.617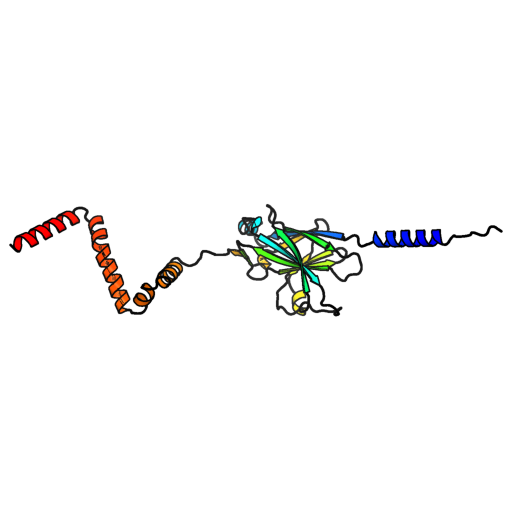 29.218 1.00 52.44 194 VAL A C 1
ATOM 1462 O O . VAL A 1 194 ? -17.180 21.666 29.632 1.00 52.44 194 VAL A O 1
ATOM 1465 N N . ARG A 1 195 ? -15.542 20.612 28.539 1.00 50.94 195 ARG A N 1
ATOM 1466 C CA . ARG A 1 195 ? -14.814 21.851 28.190 1.00 50.94 195 ARG A CA 1
ATOM 1467 C C . ARG A 1 195 ? -15.466 22.663 27.072 1.00 50.94 195 ARG A C 1
ATOM 1469 O O . ARG A 1 195 ? -15.249 23.869 27.018 1.00 50.94 195 ARG A O 1
ATOM 1476 N N . SER A 1 196 ? -16.253 22.030 26.204 1.00 50.50 196 SER A N 1
ATOM 1477 C CA . SER A 1 196 ? -16.963 22.703 25.107 1.00 50.50 196 SER A CA 1
ATOM 1478 C C . SER A 1 196 ? -18.219 23.460 25.560 1.00 50.50 196 SER A C 1
ATOM 1480 O O . SER A 1 196 ? -18.773 24.253 24.803 1.00 50.50 196 SER A O 1
ATOM 1482 N N . ILE A 1 197 ? -18.647 23.259 26.811 1.00 57.22 197 ILE A N 1
ATOM 1483 C CA . ILE A 1 197 ? -19.765 23.973 27.421 1.00 57.22 197 ILE A CA 1
ATOM 1484 C C . ILE A 1 197 ? -19.208 25.226 28.126 1.00 57.22 197 ILE A C 1
ATOM 1486 O O . ILE A 1 197 ? -18.513 25.096 29.140 1.00 57.22 197 ILE A O 1
ATOM 1490 N N . PRO A 1 198 ? -19.502 26.449 27.647 1.00 54.22 198 PRO A N 1
ATOM 1491 C CA . PRO A 1 198 ? -18.803 27.663 28.082 1.00 54.22 198 PRO A CA 1
ATOM 1492 C C . PRO A 1 198 ? -18.914 27.935 29.592 1.00 54.22 198 PRO A C 1
ATOM 1494 O O . PRO A 1 198 ? -17.969 28.438 30.195 1.00 54.22 198 PRO A O 1
ATOM 1497 N N . PHE A 1 199 ? -20.009 27.513 30.231 1.00 57.91 199 PHE A N 1
ATOM 1498 C CA . PHE A 1 199 ? -20.247 27.662 31.674 1.00 57.91 199 PHE A CA 1
ATOM 1499 C C . PHE A 1 199 ? -19.546 26.601 32.548 1.00 57.91 199 PHE A C 1
ATOM 1501 O O . PHE A 1 199 ? -19.313 26.842 33.729 1.00 57.91 199 PHE A O 1
ATOM 1508 N N . MET A 1 200 ? -19.165 25.444 31.995 1.00 49.84 200 MET A N 1
ATOM 1509 C CA . MET A 1 200 ? -18.486 24.375 32.750 1.00 49.84 200 MET A CA 1
ATOM 1510 C C . MET A 1 200 ? -16.984 24.641 32.925 1.00 49.84 200 MET A C 1
ATOM 1512 O O . MET A 1 200 ? -16.387 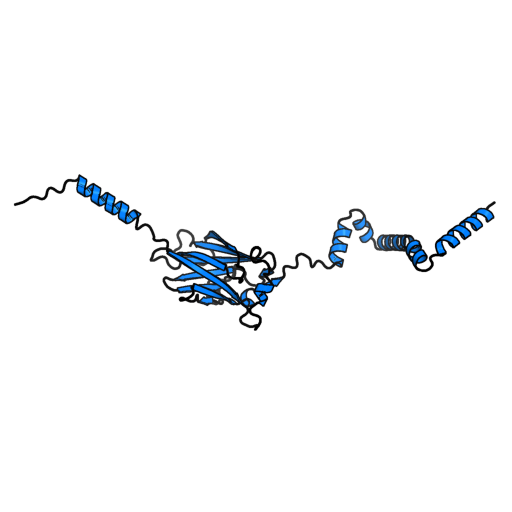24.205 33.912 1.00 49.84 200 MET A O 1
ATOM 1516 N N . SER A 1 201 ? -16.373 25.403 32.009 1.00 52.91 201 SER A N 1
ATOM 1517 C CA . SER A 1 201 ? -14.950 25.774 32.077 1.00 52.91 201 SER A CA 1
ATOM 1518 C C . SER A 1 201 ? -14.602 26.559 33.351 1.00 52.91 201 SER A C 1
ATOM 1520 O O . SER A 1 201 ? -13.559 26.331 33.963 1.00 52.91 201 SER A O 1
ATOM 1522 N N . THR A 1 202 ? -15.510 27.428 33.801 1.00 55.62 202 THR A N 1
ATOM 1523 C CA . THR A 1 202 ? -15.338 28.260 34.999 1.00 55.62 202 THR A CA 1
ATOM 1524 C C . THR A 1 202 ? -15.514 27.446 36.285 1.00 55.62 202 THR A C 1
ATOM 1526 O O . THR A 1 202 ? -14.793 27.658 37.259 1.00 55.62 202 THR A O 1
ATOM 1529 N N . ILE A 1 203 ? -16.417 26.460 36.269 1.00 53.78 203 ILE A N 1
ATOM 1530 C CA . ILE A 1 203 ? -16.710 25.570 37.406 1.00 53.78 203 ILE A CA 1
ATOM 1531 C C . ILE A 1 203 ? -15.536 24.619 37.694 1.00 53.78 203 ILE A C 1
ATOM 1533 O O . ILE A 1 203 ? -15.243 24.319 38.854 1.00 53.78 203 ILE A O 1
ATOM 1537 N N . LEU A 1 204 ? -14.834 24.170 36.648 1.00 56.06 204 LEU A N 1
ATOM 1538 C CA . LEU A 1 204 ? -13.675 23.275 36.756 1.00 56.06 204 LEU A CA 1
ATOM 1539 C C . LEU A 1 204 ? -12.366 23.987 37.134 1.00 56.06 204 LEU A C 1
ATOM 1541 O O . LEU A 1 204 ? -11.432 23.333 37.595 1.00 56.06 204 LEU A O 1
ATOM 1545 N N . ALA A 1 205 ? -12.276 25.308 36.952 1.00 58.44 205 ALA A N 1
ATOM 1546 C CA . ALA A 1 205 ? -11.066 26.077 37.256 1.00 58.44 205 ALA A CA 1
ATOM 1547 C C . ALA A 1 205 ? -10.895 26.378 38.759 1.00 58.44 205 ALA A C 1
ATOM 1549 O O . ALA A 1 205 ? -9.779 26.609 39.223 1.00 58.44 205 ALA A O 1
ATOM 1550 N N . SER A 1 206 ? -11.983 26.356 39.537 1.00 65.19 206 SER A N 1
ATOM 1551 C CA . SER A 1 206 ? -11.965 26.637 40.975 1.00 65.19 206 SER A CA 1
ATOM 1552 C C . SER A 1 206 ? -12.366 25.404 41.777 1.00 65.19 206 SER A C 1
ATOM 1554 O O . SER A 1 206 ? -13.512 24.960 41.718 1.00 65.19 206 SER A O 1
ATOM 1556 N N . ARG A 1 207 ? -11.438 24.893 42.602 1.00 65.69 207 ARG A N 1
ATOM 1557 C CA . ARG A 1 207 ? -11.675 23.744 43.501 1.00 65.69 207 ARG A CA 1
ATOM 1558 C C . ARG A 1 207 ? -12.918 23.932 44.380 1.00 65.69 207 ARG A C 1
ATOM 1560 O O . ARG A 1 207 ? -13.627 22.969 44.644 1.00 65.69 207 ARG A O 1
ATOM 1567 N N . TRP A 1 208 ? -13.212 25.170 44.780 1.00 66.75 208 TRP A N 1
ATOM 1568 C CA . TRP A 1 208 ? -14.393 25.502 45.579 1.00 66.75 208 TRP A CA 1
ATOM 1569 C C . TRP A 1 208 ? -15.697 25.447 44.772 1.00 66.75 208 TRP A C 1
ATOM 1571 O O . TRP A 1 208 ? -16.705 24.968 45.287 1.00 66.75 208 TRP A O 1
ATOM 1581 N N . MET A 1 209 ? -15.681 25.857 43.498 1.00 63.25 209 MET A N 1
ATOM 1582 C CA . MET A 1 209 ? -16.857 25.732 42.626 1.00 63.25 209 MET A CA 1
ATOM 1583 C C . MET A 1 209 ? -17.121 24.289 42.211 1.00 63.25 209 MET A C 1
ATOM 1585 O O . MET A 1 209 ? -18.281 23.895 42.133 1.00 63.25 209 MET A O 1
ATOM 1589 N N . THR A 1 210 ? -16.079 23.481 42.007 1.00 68.00 210 THR A N 1
ATOM 1590 C CA . THR A 1 210 ? -16.254 22.052 41.720 1.00 68.00 210 THR A CA 1
ATOM 1591 C C . THR A 1 210 ? -16.944 21.342 42.889 1.00 68.00 210 THR A C 1
ATOM 1593 O O . THR A 1 210 ? -17.898 20.602 42.669 1.00 68.00 210 THR A O 1
ATOM 1596 N N . ILE A 1 211 ? -16.529 21.617 44.134 1.00 74.00 211 ILE A N 1
ATOM 1597 C CA . ILE A 1 211 ? -17.166 21.047 45.334 1.00 74.00 211 ILE A CA 1
ATOM 1598 C C . ILE A 1 211 ? -18.628 21.497 45.441 1.00 74.00 211 ILE A C 1
ATOM 1600 O O . ILE A 1 211 ? -19.502 20.659 45.660 1.00 74.00 211 ILE A O 1
ATOM 1604 N N . ALA A 1 212 ? -18.915 22.787 45.242 1.00 75.31 212 ALA A N 1
ATOM 1605 C CA . ALA A 1 212 ? -20.284 23.298 45.278 1.00 75.31 212 ALA A CA 1
ATOM 1606 C C . ALA A 1 212 ? -21.166 22.645 44.199 1.00 75.31 212 ALA A C 1
ATOM 1608 O O . ALA A 1 212 ? -22.273 22.201 44.492 1.00 75.31 212 ALA A O 1
ATOM 1609 N N . PHE A 1 213 ? -20.657 22.512 42.974 1.00 74.06 213 PHE A N 1
ATOM 1610 C CA . PHE A 1 213 ? -21.391 21.923 41.856 1.00 74.06 213 PHE A CA 1
ATOM 1611 C C . PHE A 1 213 ? -21.680 20.431 42.063 1.00 74.06 213 PHE A C 1
ATOM 1613 O O . PHE A 1 213 ? -22.815 19.991 41.894 1.00 74.06 213 PHE A O 1
ATOM 1620 N N . VAL A 1 214 ? -20.682 19.660 42.508 1.00 79.56 214 VAL A N 1
ATOM 1621 C CA . VAL A 1 214 ? -20.865 18.242 42.856 1.00 79.56 214 VAL A CA 1
ATOM 1622 C C . VAL A 1 214 ? -21.863 18.093 44.006 1.00 79.56 214 VAL A C 1
ATOM 1624 O O . VAL A 1 214 ? -22.732 17.227 43.948 1.00 79.56 214 VAL A O 1
ATOM 1627 N N . SER A 1 215 ? -21.806 18.970 45.011 1.00 78.44 215 SER A N 1
ATOM 1628 C CA . SER A 1 215 ? -22.757 18.954 46.132 1.00 78.44 215 SER A CA 1
ATOM 1629 C C . SER A 1 215 ? -24.191 19.225 45.669 1.00 78.44 215 SER A C 1
ATOM 1631 O O . SER A 1 215 ? -25.106 18.521 46.083 1.00 78.44 215 SER A O 1
ATOM 1633 N N . VAL A 1 216 ? -24.393 20.187 44.761 1.00 80.38 216 VAL A N 1
ATOM 1634 C CA . VAL A 1 216 ? -25.715 20.483 44.180 1.00 80.38 216 VAL A CA 1
ATOM 1635 C C . VAL A 1 216 ? -26.251 19.292 43.387 1.00 80.38 216 VAL A C 1
ATOM 1637 O O . VAL A 1 216 ? -27.421 18.950 43.533 1.00 80.38 216 VAL A O 1
ATOM 1640 N N . ILE A 1 217 ? -25.408 18.618 42.599 1.00 80.12 217 ILE A N 1
ATOM 1641 C CA . ILE A 1 217 ? -25.806 17.411 41.861 1.00 80.12 217 ILE A CA 1
ATOM 1642 C C . ILE A 1 217 ? -26.216 16.289 42.822 1.00 80.12 217 ILE A C 1
ATOM 1644 O O . ILE A 1 217 ? -27.244 15.652 42.607 1.00 80.12 217 ILE A O 1
ATOM 1648 N N . ILE A 1 218 ? -25.453 16.065 43.896 1.00 80.56 218 ILE A N 1
ATOM 1649 C CA . ILE A 1 218 ? -25.779 15.051 44.909 1.00 80.56 218 ILE A CA 1
ATOM 1650 C C . ILE A 1 218 ? -27.120 15.370 45.580 1.00 80.56 218 ILE A C 1
ATOM 1652 O O . ILE A 1 218 ? -27.959 14.481 45.704 1.00 80.56 218 ILE A O 1
ATOM 1656 N N . VAL A 1 219 ? -27.358 16.629 45.960 1.00 80.81 219 VAL A N 1
ATOM 1657 C CA . VAL A 1 219 ? -28.631 17.061 46.562 1.00 80.81 219 VAL A CA 1
ATOM 1658 C C . VAL A 1 219 ? -29.795 16.911 45.578 1.00 80.81 219 VAL A C 1
ATOM 1660 O O . VAL A 1 219 ? -30.865 16.461 45.974 1.00 80.81 219 VAL A O 1
ATOM 1663 N N . ALA A 1 220 ? -29.593 17.222 44.297 1.00 74.69 220 ALA A N 1
ATOM 1664 C CA . ALA A 1 220 ? -30.620 17.070 43.266 1.00 74.69 220 ALA A CA 1
ATOM 1665 C C . ALA A 1 220 ? -30.940 15.599 42.945 1.00 74.69 220 ALA A C 1
ATOM 1667 O O . ALA A 1 220 ? -32.076 15.276 42.603 1.00 74.69 220 ALA A O 1
ATOM 1668 N N . LEU A 1 221 ? -29.958 14.700 43.064 1.00 76.12 221 LEU A N 1
ATOM 1669 C CA . LEU A 1 221 ? -30.134 13.260 42.846 1.00 76.12 221 LEU A CA 1
ATOM 1670 C C . LEU A 1 221 ? -30.651 12.522 44.085 1.00 76.12 221 LEU A C 1
ATOM 1672 O O . LEU A 1 221 ? -31.189 11.424 43.950 1.00 76.12 221 LEU A O 1
ATOM 1676 N N . LEU A 1 222 ? -30.530 13.114 45.276 1.00 74.75 222 LEU A N 1
ATOM 1677 C CA . LEU A 1 222 ? -30.953 12.509 46.538 1.00 74.75 222 LEU A CA 1
ATOM 1678 C C . LEU A 1 222 ? -32.419 12.024 46.513 1.00 74.75 222 LEU A C 1
ATOM 1680 O O . LEU A 1 222 ? -32.647 10.870 46.869 1.00 74.75 222 LEU A O 1
ATOM 1684 N N . PRO A 1 223 ? -33.410 12.807 46.033 1.00 66.12 223 PRO A N 1
ATOM 1685 C CA . PRO A 1 223 ? -34.807 12.368 45.982 1.00 66.12 223 PRO A CA 1
ATOM 1686 C C . PRO A 1 223 ? -35.021 11.183 45.032 1.00 66.12 223 PRO A C 1
ATOM 1688 O O . PRO A 1 223 ? -35.781 10.267 45.335 1.00 66.12 223 PRO A O 1
ATOM 1691 N N . ALA A 1 224 ? -34.318 11.159 43.897 1.00 68.44 224 ALA A N 1
ATOM 1692 C CA . ALA A 1 224 ? -34.404 10.074 42.918 1.00 68.44 224 ALA A CA 1
ATOM 1693 C C . ALA A 1 224 ? -33.764 8.771 43.431 1.00 68.44 224 ALA A C 1
ATOM 1695 O O . ALA A 1 224 ? -34.211 7.676 43.095 1.00 68.44 224 ALA A O 1
ATOM 1696 N N . VAL A 1 225 ? -32.716 8.878 44.252 1.00 69.50 225 VAL A N 1
ATOM 1697 C CA . VAL A 1 225 ? -32.087 7.723 44.907 1.00 69.50 225 VAL A CA 1
ATOM 1698 C C . VAL A 1 225 ? -32.945 7.225 46.071 1.00 69.50 225 VAL A C 1
ATOM 1700 O O . VAL A 1 225 ? -33.145 6.020 46.204 1.00 69.50 225 VAL A O 1
ATOM 1703 N N . LEU A 1 226 ? -33.501 8.132 46.878 1.00 65.25 226 LEU A N 1
ATOM 1704 C CA . LEU A 1 226 ? -34.347 7.787 48.022 1.00 65.25 226 LEU A CA 1
ATOM 1705 C C . LEU A 1 226 ? -35.657 7.122 47.591 1.00 65.25 226 LEU A C 1
ATOM 1707 O O . LEU A 1 226 ? -36.007 6.095 48.150 1.00 65.25 226 LEU A O 1
ATOM 1711 N N . THR A 1 227 ? -36.305 7.609 46.531 1.00 62.50 227 THR A N 1
ATOM 1712 C CA . THR A 1 227 ? -37.512 6.973 45.957 1.00 62.50 227 THR A CA 1
ATOM 1713 C C . THR A 1 227 ? -37.250 5.595 45.344 1.00 62.50 227 THR A C 1
ATOM 1715 O O . THR A 1 227 ? -38.163 4.781 45.242 1.00 62.50 227 THR A O 1
ATOM 1718 N N . ARG A 1 228 ? -36.006 5.295 44.942 1.00 64.44 228 ARG A N 1
ATOM 1719 C CA . ARG A 1 228 ? -35.615 3.948 44.492 1.00 64.44 228 ARG A CA 1
ATOM 1720 C C . ARG A 1 228 ? -35.322 2.984 45.638 1.00 64.44 228 ARG A C 1
ATOM 1722 O O . ARG A 1 228 ? -35.482 1.783 45.449 1.00 64.44 228 ARG A O 1
ATOM 1729 N N . LEU A 1 229 ? -34.834 3.487 46.770 1.00 64.88 229 LEU A N 1
ATOM 1730 C CA . LEU A 1 229 ? -34.519 2.674 47.949 1.00 64.88 229 LEU A CA 1
ATOM 1731 C C . LEU A 1 229 ? -35.741 2.467 48.852 1.00 64.88 229 LEU A C 1
ATOM 1733 O O . LEU A 1 229 ? -35.847 1.421 49.484 1.00 64.88 229 LEU A O 1
ATOM 1737 N N . ASP A 1 230 ? -36.653 3.434 48.884 1.00 63.00 230 ASP A N 1
ATOM 1738 C CA . ASP A 1 230 ? -37.897 3.392 49.644 1.00 63.00 230 ASP A CA 1
ATOM 1739 C C . ASP A 1 230 ? -39.004 4.105 48.834 1.00 63.00 230 ASP A C 1
ATOM 1741 O O . ASP A 1 230 ? -39.044 5.340 48.786 1.00 63.00 230 ASP A O 1
ATOM 1745 N N . PRO A 1 231 ? -39.867 3.357 48.121 1.00 62.97 231 PRO A N 1
ATOM 1746 C CA . PRO A 1 231 ? -40.887 3.938 47.247 1.00 62.97 231 PRO A CA 1
ATOM 1747 C C . PRO A 1 231 ? -41.955 4.732 48.017 1.00 62.97 231 PRO A C 1
ATOM 1749 O O . PRO A 1 231 ? -42.534 5.654 47.446 1.00 62.97 231 PRO A O 1
ATOM 1752 N N . ASP A 1 232 ? -42.140 4.453 49.312 1.00 65.44 232 ASP A N 1
ATOM 1753 C CA . ASP A 1 232 ? -43.108 5.137 50.182 1.00 65.44 232 ASP A CA 1
ATOM 1754 C C . ASP A 1 232 ? -42.518 6.414 50.823 1.00 65.44 232 ASP A C 1
ATOM 1756 O O . ASP A 1 232 ? -43.184 7.129 51.577 1.00 65.44 232 ASP A O 1
ATOM 1760 N N . PHE A 1 233 ? -41.250 6.734 50.538 1.00 66.25 233 PHE A N 1
ATOM 1761 C CA . PHE A 1 233 ? -40.560 7.895 51.104 1.00 66.25 233 PHE A CA 1
ATOM 1762 C C . PHE A 1 233 ? -41.191 9.225 50.677 1.00 66.25 233 PHE A C 1
ATOM 1764 O O . PHE A 1 233 ? -41.248 10.163 51.471 1.00 66.25 233 PHE A O 1
ATOM 1771 N N . ALA A 1 234 ? -41.672 9.310 49.434 1.00 62.19 234 ALA A N 1
ATOM 1772 C CA . ALA A 1 234 ? -42.315 10.516 48.919 1.00 62.19 234 ALA A CA 1
ATOM 1773 C C . ALA A 1 234 ? -43.603 10.841 49.691 1.00 62.19 234 ALA A C 1
ATOM 1775 O O . ALA A 1 234 ? -43.803 11.995 50.071 1.00 62.19 234 ALA A O 1
ATOM 1776 N N . ASP A 1 235 ? -44.413 9.825 49.996 1.00 69.12 235 ASP A N 1
ATOM 1777 C CA . ASP A 1 235 ? -45.673 9.988 50.726 1.00 69.12 235 ASP A CA 1
ATOM 1778 C C . ASP A 1 235 ? -45.423 10.453 52.167 1.00 69.12 235 ASP A C 1
ATOM 1780 O O . ASP A 1 235 ? -46.057 11.400 52.632 1.00 69.12 235 ASP A O 1
ATOM 1784 N N . ARG A 1 236 ? -44.401 9.901 52.836 1.00 70.69 236 ARG A N 1
ATOM 1785 C CA . ARG A 1 236 ? -43.992 10.344 54.183 1.00 70.69 236 ARG A CA 1
ATOM 1786 C C . ARG A 1 236 ? -43.446 11.771 54.214 1.00 70.69 236 ARG A C 1
ATOM 1788 O O . ARG A 1 236 ? -43.614 12.475 55.205 1.00 70.69 236 ARG A O 1
ATOM 1795 N N . LEU A 1 237 ? -42.772 12.211 53.150 1.00 73.06 237 LEU A N 1
ATOM 1796 C CA . LEU A 1 237 ? -42.216 13.566 53.066 1.00 73.06 237 LEU A CA 1
ATOM 1797 C C . LEU A 1 237 ? -43.322 14.609 52.859 1.00 73.06 237 LEU A C 1
ATOM 1799 O O . LEU A 1 237 ? -43.249 15.702 53.421 1.00 73.06 237 LEU A O 1
ATOM 1803 N N . VAL A 1 238 ? -44.363 14.246 52.104 1.00 74.69 238 VAL A N 1
ATOM 1804 C CA . VAL A 1 238 ? -45.580 15.051 51.935 1.00 74.69 238 VAL A CA 1
ATOM 1805 C C . VAL A 1 238 ? -46.373 15.120 53.243 1.00 74.69 238 VAL A C 1
ATOM 1807 O O . VAL A 1 238 ? -46.783 16.212 53.634 1.00 74.69 238 VAL A O 1
ATOM 1810 N N . GLU A 1 239 ? -46.531 13.999 53.949 1.00 78.81 239 GLU A N 1
ATOM 1811 C CA . GLU A 1 239 ? -47.204 13.939 55.254 1.00 78.81 239 GLU A CA 1
ATOM 1812 C C . GLU A 1 239 ? -46.474 14.800 56.303 1.00 78.81 239 GLU A C 1
ATOM 1814 O O . GLU A 1 239 ? -47.082 15.675 56.918 1.00 78.81 239 GLU A O 1
ATOM 1819 N N . ALA A 1 240 ? -45.144 14.689 56.402 1.00 75.75 240 ALA A N 1
ATOM 1820 C CA . ALA A 1 240 ? -44.335 15.509 57.308 1.00 75.75 240 ALA A CA 1
ATOM 1821 C C . ALA A 1 240 ? -44.374 17.015 56.972 1.00 75.75 240 ALA A C 1
ATOM 1823 O O . ALA A 1 240 ? -44.344 17.861 57.869 1.00 75.75 240 ALA A O 1
ATOM 1824 N N . GLN A 1 241 ? -44.456 17.384 55.687 1.00 74.31 241 GLN A N 1
ATOM 1825 C CA . GLN A 1 241 ? -44.639 18.784 55.287 1.00 74.31 241 GLN A CA 1
ATOM 1826 C C . GLN A 1 241 ? -46.025 19.320 55.661 1.00 74.31 241 GLN A C 1
ATOM 1828 O O . GLN A 1 241 ? -46.152 20.491 56.024 1.00 74.31 241 GLN A O 1
ATOM 1833 N N . GLN A 1 242 ? -47.064 18.491 55.566 1.00 76.19 242 GLN A N 1
ATOM 1834 C CA . GLN A 1 242 ? -48.419 18.872 55.957 1.00 76.19 242 GLN A CA 1
ATOM 1835 C C . GLN A 1 242 ? -48.536 19.040 57.475 1.00 76.19 242 GLN A C 1
ATOM 1837 O O . GLN A 1 242 ? -49.093 20.044 57.918 1.00 76.19 242 GLN A O 1
ATOM 1842 N N . GLU A 1 243 ? -47.941 18.142 58.264 1.00 76.94 243 GLU A N 1
ATOM 1843 C CA . GLU A 1 243 ? -47.874 18.266 59.726 1.00 76.94 243 GLU A CA 1
ATOM 1844 C C . GLU A 1 243 ? -47.110 19.527 60.165 1.00 76.94 243 GLU A C 1
ATOM 1846 O O . GLU A 1 243 ? -47.572 20.266 61.036 1.00 76.94 243 GLU A O 1
ATOM 1851 N N . ALA A 1 244 ? -45.980 19.840 59.518 1.00 71.75 244 ALA A N 1
ATOM 1852 C CA . ALA A 1 244 ? -45.207 21.048 59.813 1.00 71.75 244 ALA A CA 1
ATOM 1853 C C . ALA A 1 244 ? -45.977 22.346 59.499 1.00 71.75 244 ALA A C 1
ATOM 1855 O O . ALA A 1 244 ? -45.870 23.319 60.246 1.00 71.75 244 ALA A O 1
ATOM 1856 N N . ASN A 1 245 ? -46.774 22.362 58.426 1.00 69.75 245 ASN A N 1
ATOM 1857 C CA . ASN A 1 245 ? -47.607 23.513 58.063 1.00 69.75 245 ASN A CA 1
ATOM 1858 C C . ASN A 1 245 ? -48.847 23.654 58.961 1.00 69.75 245 ASN A C 1
ATOM 1860 O O . ASN A 1 245 ? -49.297 24.770 59.208 1.00 69.75 245 ASN A O 1
ATOM 1864 N N . GLN A 1 246 ? -49.393 22.548 59.476 1.00 71.25 246 GLN A N 1
ATOM 1865 C CA . GLN A 1 246 ? -50.494 22.581 60.444 1.00 71.25 246 GLN A CA 1
ATOM 1866 C C . GLN A 1 246 ? -50.038 23.044 61.833 1.00 71.25 246 GLN A C 1
ATOM 1868 O O . GLN A 1 246 ? -50.810 23.688 62.529 1.00 71.25 246 GLN A O 1
ATOM 1873 N N . ALA A 1 247 ? -48.784 22.786 62.219 1.00 67.88 247 ALA A N 1
ATOM 1874 C CA . ALA A 1 247 ? -48.216 23.238 63.493 1.00 67.88 247 ALA A CA 1
ATOM 1875 C C . ALA A 1 247 ? -47.867 24.744 63.543 1.00 67.88 247 ALA A C 1
ATOM 1877 O O . ALA A 1 247 ? -47.493 25.250 64.601 1.00 67.88 247 ALA A O 1
ATOM 1878 N N . GLN A 1 248 ? -47.943 25.459 62.413 1.00 55.31 248 GLN A N 1
ATOM 1879 C CA . GLN A 1 248 ? -47.691 26.907 62.322 1.00 55.31 248 GLN A CA 1
ATOM 1880 C C . GLN A 1 248 ? -48.968 27.765 62.329 1.00 55.31 248 GLN A C 1
ATOM 1882 O O . GLN A 1 248 ? -48.869 28.995 62.306 1.00 55.31 248 GLN A O 1
ATOM 1887 N N . HIS A 1 249 ? -50.141 27.133 62.384 1.00 50.62 249 HIS A N 1
ATOM 1888 C CA . HIS A 1 249 ? -51.442 27.775 62.577 1.00 50.62 249 HIS A CA 1
ATOM 1889 C C . HIS A 1 249 ? -51.999 27.471 63.969 1.00 50.62 249 HIS A C 1
ATOM 1891 O O . HIS A 1 249 ? -52.691 28.366 64.505 1.00 50.62 249 HIS A O 1
#

Foldseek 3Di:
DDDDPPDPVVVVVVVVVVVVVVVVVPDPQDKQWAKEAEAAPPDPPRCPVVVLQVDQQQKKKWKWWWAAPPPDPPDQSPRTDTHTDDIFTADNVRMTTDIHGDTDDDDQWGKMKIAIDGPFKAQDAARIWIWTDDPQWIKIFTDDPPPGRVCSVVGDIFTQDSVPSYTYHHNVNRPIDTPPPPPPPPVNVVVVVLVVPVVSVVCVVDPVSVVVVVVVVCVVCVVVVCCVVPVCVVVVVVVVVVVVVVVVD

Mean predicted aligned error: 18.69 Å

Secondary structure (DSSP, 8-state):
-------HHHHHHHHHHHHHHHHHSS---EEEEEEEEEE-SSSS-TTHHHHHT--GGGEEEEEEEEEPPTT-TT--TTSPEEEEEEEEEB-TTSEEEEEEEE-SSS-S-EEEEEEEEESSEEESS--EEEEEEETTEEEEEEE-TTS-HHHHTTS-EEEPBTTTTEEEEEGGGTTEEE--TT-S-HHHHHHHHHHHSTTHHHHHH-HHHHHHHHHHHHHHHHHHHHHHH-TTHHHHHHHHHHHHHHTT-

Nearest PDB structures (foldseek):
  3grw-assembly1_A  TM=5.446E-01  e=1.371E+00  Homo sapiens
  2kls-assembly1_A  TM=2.220E-01  e=4.451E-01  Canis lupus familiaris
  2qvk-assembly1_A  TM=2.053E-01  e=4.981E-01  Canis lupus familiaris
  2klt-assembly1_A  TM=2.287E-01  e=1.371E+00  Canis lupus familiaris
  3us9-assembly1_A  TM=2.464E-01  e=1.095E+00  Canis lupus familiaris

Radius of gyration: 36.02 Å; Cα contacts (8 Å, |Δi|>4): 335; chains: 1; bounding box: 74×47×136 Å

Organism: NCBI:txid763406